Protein AF-A0A662C4J3-F1 (afdb_monomer)

Secondary structure (DSSP, 8-state):
-----------------SSHHHHHHHHHHHHHHHHHHHHHHHHHHHHHHHHHH-------SPPPHHHHHHHHHHHHHTTGGGSS--TTTTTS-GGGSTTEEE-TTS-EEEEE-TTS--EEPPPGGGGG-TT--EEE-TTSEEEEPPPGGGGG-TT--EEE--SSEEEEE--GGGGG-TT--EEE--SSEEEE----TT--SEEEE--SS---HHHHHTTGGGEEEEE-------S--------TT--EEEE-----SS---EEEETTEE-TT--SSEEEE-S--GGG-S-EEEE-

Radius of gyration: 23.13 Å; Cα contacts (8 Å, |Δi|>4): 649; chains: 1; bounding box: 64×37×62 Å

Solvent-accessible surface area (backbone atoms only — not comparable to full-atom values): 15382 Å² total; per-residue (Å²): 138,63,90,33,52,31,50,51,48,62,73,94,87,88,91,85,84,69,79,42,49,68,51,36,53,49,42,57,49,46,51,48,51,48,50,54,48,51,53,49,52,51,50,54,54,50,52,52,55,49,60,74,62,61,78,81,70,62,30,90,42,70,56,35,67,65,43,50,50,24,50,50,42,46,34,66,42,18,41,41,94,64,26,78,70,48,52,34,60,98,76,50,59,63,47,59,19,66,39,44,30,19,37,91,81,12,44,49,34,33,41,52,55,49,63,25,54,36,41,30,42,65,47,54,48,59,26,61,37,56,67,21,29,36,43,32,45,28,48,26,51,32,30,52,49,62,43,60,38,55,29,55,23,43,45,23,28,37,42,31,50,20,40,30,50,32,30,50,51,54,47,59,44,52,31,55,27,72,52,38,41,39,40,30,51,18,39,26,49,31,50,42,42,58,58,37,67,86,43,63,65,22,35,35,34,47,17,39,16,36,48,52,66,42,35,46,59,63,43,59,83,24,38,71,40,73,44,55,73,58,41,45,62,54,88,78,72,49,66,60,76,82,60,80,61,40,70,49,72,51,73,56,91,70,70,62,92,81,78,54,37,39,34,27,44,70,89,38,78,42,86,89,34,53,50,59,48,48,77,43,71,58,30,48,84,84,73,67,58,39,40,28,53,25,100

Mean predicted aligned error: 7.43 Å

Foldseek 3Di:
DDKEKAFADAADDDDDDPPCLVVVVVVSVVVQVVVVVVVVVVVVVVVVVVVVPDPADADPDAADPLQLVLVVCQCVQFVVVPWQDQPCPVPHGQSGGPQFGADPVRQTATRAQALTAGAGENDLSPLSSQQYAYYAHEQYAYEEEDHLSVLNNLNHAYDHPANYAYEEEDHLSLLSNQNHAEEEPHQYAYAAADQSPPAAAHAYHQDAYNYDVQRVVNCPHRYPHYHHPDYDRYDGMDIDDDDAQAKDKDAADDDDDDDWKWKDWSNHGPPPPTDRMDMDGRDDPVNHTHMYMHD

Structure (mmCIF, N/CA/C/O backbone):
data_AF-A0A662C4J3-F1
#
_entry.id   AF-A0A662C4J3-F1
#
loop_
_atom_site.group_PDB
_atom_site.id
_atom_site.type_symbol
_atom_site.label_atom_id
_atom_site.label_alt_id
_atom_site.label_comp_id
_atom_site.label_asym_id
_atom_site.label_entity_id
_atom_site.label_seq_id
_atom_site.pdbx_PDB_ins_code
_atom_site.Cartn_x
_atom_site.Cartn_y
_atom_site.Cartn_z
_atom_site.occupancy
_atom_site.B_iso_or_equiv
_atom_site.auth_seq_id
_atom_site.auth_comp_id
_atom_site.auth_asym_id
_atom_site.auth_atom_id
_atom_site.pdbx_PDB_model_num
ATOM 1 N N . MET A 1 1 ? -40.341 2.300 19.454 1.00 22.78 1 MET A N 1
ATOM 2 C CA . MET A 1 1 ? -39.124 1.954 18.696 1.00 22.78 1 MET A CA 1
ATOM 3 C C . MET A 1 1 ? -38.433 3.240 18.295 1.00 22.78 1 MET A C 1
ATOM 5 O O . MET A 1 1 ? -39.064 4.059 17.637 1.00 22.78 1 MET A O 1
ATOM 9 N N . LYS A 1 2 ? -37.199 3.461 18.747 1.00 24.53 2 LYS A N 1
ATOM 10 C CA . LYS A 1 2 ? -36.333 4.512 18.210 1.00 24.53 2 LYS A CA 1
ATOM 11 C C . LYS A 1 2 ? -35.032 3.869 17.768 1.00 24.53 2 LYS A C 1
ATOM 13 O O . LYS A 1 2 ? -34.516 3.011 18.470 1.00 24.53 2 LYS A O 1
ATOM 18 N N . GLU A 1 3 ? -34.617 4.270 16.579 1.00 22.52 3 GLU A N 1
ATOM 19 C CA . GLU A 1 3 ? -33.428 3.819 15.871 1.00 22.52 3 GLU A CA 1
ATOM 20 C C . GLU A 1 3 ? -32.156 4.278 16.585 1.00 22.52 3 GLU A C 1
ATOM 22 O O . GLU A 1 3 ? -32.092 5.397 17.095 1.00 22.52 3 GLU A O 1
ATOM 27 N N . PHE A 1 4 ? -31.149 3.417 16.564 1.00 30.34 4 PHE A N 1
ATOM 28 C CA . PHE A 1 4 ? -29.763 3.717 16.907 1.00 30.34 4 PHE A CA 1
ATOM 29 C C . PHE A 1 4 ? -28.901 3.401 15.701 1.00 30.34 4 PHE A C 1
ATOM 31 O O . PHE A 1 4 ? -29.311 2.575 14.905 1.00 30.34 4 PHE A O 1
ATOM 38 N N . THR A 1 5 ? -27.727 4.014 15.594 1.00 27.44 5 THR A N 1
ATOM 39 C CA . THR A 1 5 ? -26.754 3.761 14.526 1.00 27.44 5 THR A CA 1
ATOM 40 C C . THR A 1 5 ? -25.391 3.580 15.192 1.00 27.44 5 THR A C 1
ATOM 42 O O . THR A 1 5 ? -24.828 4.542 15.715 1.00 27.44 5 THR A O 1
ATOM 45 N N . LEU A 1 6 ? -24.850 2.363 15.211 1.00 29.23 6 LEU A N 1
ATOM 46 C CA . LEU A 1 6 ? -23.485 2.089 15.672 1.00 29.23 6 LEU A CA 1
ATOM 47 C C . LEU A 1 6 ? -22.507 2.576 14.598 1.00 29.23 6 LEU A C 1
ATOM 49 O O . LEU A 1 6 ? -22.514 2.078 13.483 1.00 29.23 6 LEU A O 1
ATOM 53 N N . LEU A 1 7 ? -21.667 3.564 14.886 1.00 32.09 7 LEU A N 1
ATOM 54 C CA . LEU A 1 7 ? -20.803 4.190 13.877 1.00 32.09 7 LEU A CA 1
ATOM 55 C C . LEU A 1 7 ? -19.342 4.015 14.264 1.00 32.09 7 LEU A C 1
ATOM 57 O O . LEU A 1 7 ? -18.762 4.903 14.876 1.00 32.09 7 LEU A O 1
ATOM 61 N N . PHE A 1 8 ? -18.710 2.912 13.871 1.00 33.19 8 PHE A N 1
ATOM 62 C CA . PHE A 1 8 ? -17.279 2.690 14.102 1.00 33.19 8 PHE A CA 1
ATOM 63 C C . PHE A 1 8 ? -16.447 3.933 13.759 1.00 33.19 8 PHE A C 1
ATOM 65 O O . PHE A 1 8 ? -16.555 4.459 12.658 1.00 33.19 8 PHE A O 1
ATOM 72 N N . THR A 1 9 ? -15.667 4.469 14.702 1.00 33.56 9 THR A N 1
ATOM 73 C CA . THR A 1 9 ? -14.859 5.683 14.489 1.00 33.56 9 THR A CA 1
ATOM 74 C C . THR A 1 9 ? -13.581 5.647 15.331 1.00 33.56 9 THR A C 1
ATOM 76 O O . THR A 1 9 ? -13.600 6.059 16.482 1.00 33.56 9 THR A O 1
ATOM 79 N N . LEU A 1 10 ? -12.437 5.241 14.764 1.00 33.38 10 LEU A N 1
ATOM 80 C CA . LEU A 1 10 ? -11.122 5.492 15.387 1.00 33.38 10 LEU A CA 1
ATOM 81 C C . LEU A 1 10 ? -10.818 7.003 15.400 1.00 33.38 10 LEU A C 1
ATOM 83 O O . LEU A 1 10 ? -11.039 7.651 14.382 1.00 33.38 10 LEU A O 1
ATOM 87 N N . LEU A 1 11 ? -10.320 7.577 16.506 1.00 36.53 11 LEU A N 1
ATOM 88 C CA . LEU A 1 11 ? -9.892 8.994 16.626 1.00 36.53 11 LEU A CA 1
ATOM 89 C C . LEU A 1 11 ? -8.991 9.211 17.880 1.00 36.53 11 LEU A C 1
ATOM 91 O O . LEU A 1 11 ? -9.497 9.200 18.984 1.00 36.53 11 LEU A O 1
ATOM 95 N N . LEU A 1 12 ? -7.686 9.481 17.832 1.00 33.78 12 LEU A N 1
ATOM 96 C CA . LEU A 1 12 ? -6.964 9.899 19.068 1.00 33.78 12 LEU A CA 1
ATOM 97 C C . LEU A 1 12 ? -7.401 11.316 19.540 1.00 33.78 12 LEU A C 1
ATOM 99 O O . LEU A 1 12 ? -7.727 12.154 18.707 1.00 33.78 12 LEU A O 1
ATOM 103 N N . THR A 1 13 ? -7.482 11.568 20.858 1.00 35.47 13 THR A N 1
ATOM 104 C CA . THR A 1 13 ? -8.216 12.697 21.506 1.00 35.47 13 THR A CA 1
ATOM 105 C C . THR A 1 13 ? -7.417 13.962 21.873 1.00 35.47 13 THR A C 1
ATOM 107 O O . THR A 1 13 ? -6.305 13.833 22.376 1.00 35.47 13 THR A O 1
ATOM 110 N N . SER A 1 14 ? -8.074 15.145 21.839 1.00 32.53 14 SER A N 1
ATOM 111 C CA . SER A 1 14 ? -8.080 16.191 22.902 1.00 32.53 14 SER A CA 1
ATOM 112 C C . SER A 1 14 ? -9.384 17.062 22.855 1.00 32.53 14 SER A C 1
ATOM 114 O O . SER A 1 14 ? -10.253 16.769 22.046 1.00 32.53 14 SER A O 1
ATOM 116 N N . HIS A 1 15 ? -9.595 18.012 23.785 1.00 39.09 15 HIS A N 1
ATOM 117 C CA . HIS A 1 15 ? -10.837 18.314 24.562 1.00 39.09 15 HIS A CA 1
ATOM 118 C C . HIS A 1 15 ? -11.914 19.363 24.083 1.00 39.09 15 HIS A C 1
ATOM 120 O O . HIS A 1 15 ? -11.567 20.394 23.522 1.00 39.09 15 HIS A O 1
ATOM 126 N N . LEU A 1 16 ? -13.168 19.169 24.596 1.00 38.41 16 LEU A N 1
ATOM 127 C CA . LEU A 1 16 ? -14.231 20.106 25.132 1.00 38.41 16 LEU A CA 1
ATOM 128 C C . LEU A 1 16 ? -15.439 20.672 24.288 1.00 38.41 16 LEU A C 1
ATOM 130 O O . LEU A 1 16 ? -15.331 21.715 23.652 1.00 38.41 16 LEU A O 1
ATOM 134 N N . LEU A 1 17 ? -16.607 19.978 24.406 1.00 38.28 17 LEU A N 1
ATOM 135 C CA . LEU A 1 17 ? -18.078 20.299 24.573 1.00 38.28 17 LEU A CA 1
ATOM 136 C C . LEU A 1 17 ? -18.681 21.705 24.220 1.00 38.28 17 LEU A C 1
ATOM 138 O O . LEU A 1 17 ? -18.033 22.682 24.548 1.00 38.28 17 LEU A O 1
ATOM 142 N N . ASN A 1 18 ? -19.974 22.001 23.920 1.00 58.44 18 ASN A N 1
ATOM 143 C CA . ASN A 1 18 ? -21.020 21.644 22.911 1.00 58.44 18 ASN A CA 1
ATOM 144 C C . ASN A 1 18 ? -22.062 22.802 22.842 1.00 58.44 18 ASN A C 1
ATOM 146 O O . ASN A 1 18 ? -22.877 22.930 23.745 1.00 58.44 18 ASN A O 1
ATOM 150 N N . ALA A 1 19 ? -22.006 23.771 21.919 1.00 31.88 19 ALA A N 1
ATOM 151 C CA . ALA A 1 19 ? -22.647 23.803 20.587 1.00 31.88 19 ALA A CA 1
ATOM 152 C C . ALA A 1 19 ? -21.641 23.709 19.425 1.00 31.88 19 ALA A C 1
ATOM 154 O O . ALA A 1 19 ? -21.960 23.215 18.344 1.00 31.88 19 ALA A O 1
ATOM 155 N N . GLN A 1 20 ? -20.393 23.999 19.751 1.00 40.06 20 GLN A N 1
ATOM 156 C CA . GLN A 1 20 ? -19.261 23.081 19.724 1.00 40.06 20 GLN A CA 1
ATOM 157 C C . GLN A 1 20 ? -19.511 21.583 19.473 1.00 40.06 20 GLN A C 1
ATOM 159 O O . GLN A 1 20 ? -18.528 20.928 19.294 1.00 40.06 20 GLN A O 1
ATOM 164 N N . ASN A 1 21 ? -20.692 20.955 19.417 1.00 36.47 21 ASN A N 1
ATOM 165 C CA . ASN A 1 21 ? -20.748 19.500 19.151 1.00 36.47 21 ASN A CA 1
ATOM 166 C C . ASN A 1 21 ? -20.674 19.193 17.657 1.00 36.47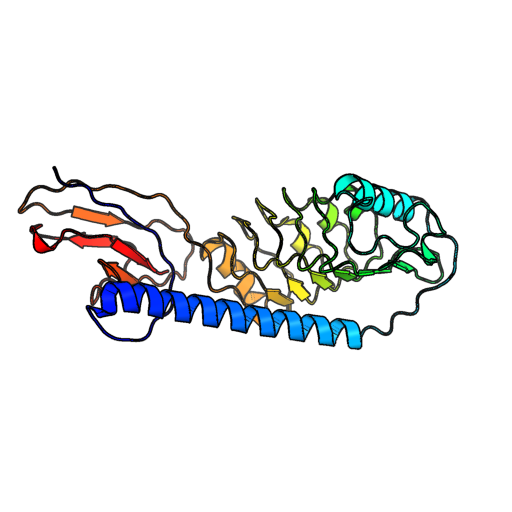 21 ASN A C 1
ATOM 168 O O . ASN A 1 21 ? -19.919 18.332 17.241 1.00 36.47 21 ASN A O 1
ATOM 172 N N . ARG A 1 22 ? -21.379 19.976 16.830 1.00 41.09 22 ARG A N 1
ATOM 173 C CA . ARG A 1 22 ? -21.168 19.961 15.372 1.00 41.09 22 ARG A CA 1
ATOM 174 C C . ARG A 1 22 ? -19.874 20.666 15.003 1.00 41.09 22 ARG A C 1
ATOM 176 O O . ARG A 1 22 ? -19.193 20.255 14.075 1.00 41.09 22 ARG A O 1
ATOM 183 N N . GLU A 1 23 ? -19.526 21.715 15.744 1.00 37.31 23 GLU A N 1
ATOM 184 C CA . GLU A 1 23 ? -18.261 22.425 15.580 1.00 37.31 23 GLU A CA 1
ATOM 185 C C . GLU A 1 23 ? -17.058 21.602 16.057 1.00 37.31 23 GLU A C 1
ATOM 187 O O . GLU A 1 23 ? -16.047 21.701 15.385 1.00 37.31 23 GLU A O 1
ATOM 192 N N . ASN A 1 24 ? -17.167 20.748 17.085 1.00 38.97 24 ASN A N 1
ATOM 193 C CA . ASN A 1 24 ? -16.131 19.833 17.598 1.00 38.97 24 ASN A CA 1
ATOM 194 C C . ASN A 1 24 ? -16.142 18.494 16.890 1.00 38.97 24 ASN A C 1
ATOM 196 O O . ASN A 1 24 ? -15.072 17.962 16.683 1.00 38.97 24 ASN A O 1
ATOM 200 N N . GLU A 1 25 ? -17.273 17.952 16.437 1.00 46.47 25 GLU A N 1
ATOM 201 C CA . GLU A 1 25 ? -17.212 16.909 15.412 1.00 46.47 25 GLU A CA 1
ATOM 202 C C . GLU A 1 25 ? -16.477 17.474 14.200 1.00 46.47 25 GLU A C 1
ATOM 204 O O . GLU A 1 25 ? -15.526 16.853 13.749 1.00 46.47 25 GLU A O 1
ATOM 209 N N . SER A 1 26 ? -16.774 18.713 13.774 1.00 58.25 26 SER A N 1
ATOM 210 C CA . SER A 1 26 ? -15.958 19.388 12.760 1.00 58.25 26 SER A CA 1
ATOM 211 C C . SER A 1 26 ? -14.530 19.683 13.229 1.00 58.25 26 SER A C 1
ATOM 213 O O . SER A 1 26 ? -13.651 19.680 12.387 1.00 58.25 26 SER A O 1
ATOM 215 N N . GLN A 1 27 ? -14.259 19.941 14.514 1.00 54.44 27 GLN A N 1
ATOM 216 C CA . GLN A 1 27 ? -12.941 20.338 15.035 1.00 54.44 27 GLN A CA 1
ATOM 217 C C . GLN A 1 27 ? -12.055 19.116 15.214 1.00 54.44 27 GLN A C 1
ATOM 219 O O . GLN A 1 27 ? -10.956 19.108 14.704 1.00 54.44 27 GLN A O 1
ATOM 224 N N . THR A 1 28 ? -12.540 18.061 15.856 1.00 61.97 28 THR A N 1
ATOM 225 C CA . THR A 1 28 ? -11.915 16.746 15.963 1.00 61.97 28 THR A CA 1
ATOM 226 C C . THR A 1 28 ? -11.769 16.103 14.584 1.00 61.97 28 THR A C 1
ATOM 228 O O . THR A 1 28 ? -10.742 15.495 14.303 1.00 61.97 28 THR A O 1
ATOM 231 N N . GLN A 1 29 ? -12.731 16.282 13.672 1.00 64.62 29 GLN A N 1
ATOM 232 C CA . GLN A 1 29 ? -12.568 15.879 12.274 1.00 64.62 29 GLN A CA 1
ATOM 233 C C . GLN A 1 29 ? -11.548 16.764 11.542 1.00 64.62 29 GLN A C 1
ATOM 235 O O . GLN A 1 29 ? -10.736 16.234 10.795 1.00 64.62 29 GLN A O 1
ATOM 240 N N . LYS A 1 30 ? -11.498 18.078 11.797 1.00 71.06 30 LYS A N 1
ATOM 241 C CA . LYS A 1 30 ? -10.441 18.976 11.293 1.00 71.06 30 LYS A CA 1
ATOM 242 C C . LYS A 1 30 ? -9.071 18.629 11.869 1.00 71.06 30 LYS A C 1
ATOM 244 O O . LYS A 1 30 ? -8.107 18.668 11.127 1.00 71.06 30 LYS A O 1
ATOM 249 N N . GLU A 1 31 ? -8.965 18.280 13.145 1.00 71.88 31 GLU A N 1
ATOM 250 C CA . GLU A 1 31 ? -7.737 17.866 13.830 1.00 71.88 31 GLU A CA 1
ATOM 251 C C . GLU A 1 31 ? -7.259 16.527 13.285 1.00 71.88 31 GLU A C 1
ATOM 253 O O . GLU A 1 31 ? -6.072 16.356 13.022 1.00 71.88 31 GLU A O 1
ATOM 258 N N . ARG A 1 32 ? -8.187 15.599 13.031 1.00 70.25 32 ARG A N 1
ATOM 259 C CA . ARG A 1 32 ? -7.904 14.349 12.330 1.00 70.25 32 ARG A CA 1
ATOM 260 C C . ARG A 1 32 ? -7.393 14.609 10.924 1.00 70.25 32 ARG A C 1
ATOM 262 O O . ARG A 1 32 ? -6.325 14.118 10.589 1.00 70.25 32 ARG A O 1
ATOM 269 N N . HIS A 1 33 ? -8.110 15.405 10.136 1.00 75.62 33 HIS A N 1
ATOM 270 C CA . HIS A 1 33 ? -7.691 15.765 8.786 1.00 75.62 33 HIS A CA 1
ATOM 271 C C . HIS A 1 33 ? -6.364 16.522 8.784 1.00 75.62 33 HIS A C 1
ATOM 273 O O . HIS A 1 33 ? -5.546 16.307 7.900 1.00 75.62 33 HIS A O 1
ATOM 279 N N . LEU A 1 34 ? -6.111 17.365 9.787 1.00 78.25 34 LEU A N 1
ATOM 280 C CA . LEU A 1 34 ? -4.843 18.063 9.954 1.00 78.25 34 LEU A CA 1
ATOM 281 C C . LEU A 1 34 ? -3.717 17.082 10.279 1.00 78.25 34 LEU A C 1
ATOM 283 O O . LEU A 1 34 ? -2.647 17.194 9.692 1.00 78.25 34 LEU A O 1
ATOM 287 N N . LYS A 1 35 ? -3.949 16.108 11.165 1.00 80.31 35 LYS A N 1
ATOM 288 C CA . LYS A 1 35 ? -2.975 15.059 11.483 1.00 80.31 35 LYS A CA 1
ATOM 289 C C . LYS A 1 35 ? -2.701 14.166 10.271 1.00 80.31 35 LYS A C 1
ATOM 291 O O . LYS A 1 35 ? -1.544 13.938 9.949 1.00 80.31 35 LYS A O 1
ATOM 296 N N . GLU A 1 36 ? -3.742 13.711 9.575 1.00 82.31 36 GLU A N 1
ATOM 297 C CA . GLU A 1 36 ? -3.636 12.952 8.319 1.00 82.31 36 GLU A CA 1
ATOM 298 C C . GLU A 1 36 ? -2.840 13.740 7.273 1.00 82.31 36 GLU A C 1
ATOM 300 O O . GLU A 1 36 ? -1.914 13.210 6.667 1.00 82.31 36 GLU A O 1
ATOM 305 N N . TYR A 1 37 ? -3.143 15.030 7.112 1.00 80.06 37 TYR A N 1
ATOM 306 C CA . TYR A 1 37 ? -2.411 15.921 6.219 1.00 80.06 37 TYR A CA 1
ATOM 307 C C . TYR A 1 37 ? -0.940 16.068 6.629 1.00 80.06 37 TYR A C 1
ATOM 309 O O . TYR A 1 37 ? -0.064 15.972 5.780 1.00 80.06 37 TYR A O 1
ATOM 317 N N . GLN A 1 38 ? -0.641 16.265 7.914 1.00 83.81 38 GLN A N 1
ATOM 318 C CA . GLN A 1 38 ? 0.733 16.384 8.414 1.00 83.81 38 GLN A CA 1
ATOM 319 C C . GLN A 1 38 ? 1.544 15.106 8.193 1.00 83.81 38 GLN A C 1
ATOM 321 O O . GLN A 1 38 ? 2.687 15.192 7.750 1.00 83.81 38 GLN A O 1
ATOM 326 N N . ILE A 1 39 ? 0.948 13.941 8.460 1.00 85.94 39 ILE A N 1
ATOM 327 C CA . ILE A 1 39 ? 1.569 12.637 8.206 1.00 85.94 39 ILE A CA 1
ATOM 328 C C . ILE A 1 39 ? 1.871 12.485 6.713 1.00 85.94 39 ILE A C 1
ATOM 330 O O . ILE A 1 39 ? 2.996 12.158 6.346 1.00 85.94 39 ILE A O 1
ATOM 334 N N . LEU A 1 40 ? 0.905 12.807 5.848 1.00 85.12 40 LEU A N 1
ATOM 335 C CA . LEU A 1 40 ? 1.101 12.760 4.399 1.00 85.12 40 LEU A CA 1
ATOM 336 C C . LEU A 1 40 ? 2.204 13.702 3.928 1.00 85.12 40 LEU A C 1
ATOM 338 O O . LEU A 1 40 ? 3.036 13.310 3.121 1.00 85.12 40 LEU A O 1
ATOM 342 N N . GLN A 1 41 ? 2.246 14.932 4.442 1.00 85.69 41 GLN A N 1
ATOM 343 C CA . GLN A 1 41 ? 3.321 15.867 4.114 1.00 85.69 41 GLN A CA 1
ATOM 344 C C . GLN A 1 41 ? 4.681 15.353 4.598 1.00 85.69 41 GLN A C 1
ATOM 346 O O . GLN A 1 41 ? 5.688 15.541 3.922 1.00 85.69 41 GLN A O 1
ATOM 351 N N . GLN A 1 42 ? 4.742 14.701 5.759 1.00 88.69 42 GLN A N 1
ATOM 352 C CA . GLN A 1 42 ? 5.971 14.080 6.246 1.00 88.69 42 GLN A CA 1
ATOM 353 C C . GLN A 1 42 ? 6.419 12.924 5.340 1.00 88.69 42 GLN A C 1
ATOM 355 O O . GLN A 1 42 ? 7.606 12.844 5.023 1.00 88.69 42 GLN A O 1
ATOM 360 N N . GLU A 1 43 ? 5.494 12.060 4.918 1.00 90.75 43 GLU A N 1
ATOM 361 C CA . GLU A 1 43 ? 5.761 10.963 3.986 1.00 90.75 43 GLU A CA 1
ATOM 362 C C . GLU A 1 43 ? 6.230 11.496 2.623 1.00 90.75 43 GLU A C 1
ATOM 364 O O . GLU A 1 43 ? 7.319 11.141 2.182 1.00 90.75 43 GLU A O 1
ATOM 369 N N . GLU A 1 44 ? 5.494 12.428 2.005 1.00 89.31 44 GLU A N 1
ATOM 370 C CA . GLU A 1 44 ? 5.861 13.054 0.723 1.00 89.31 44 GLU A CA 1
ATOM 371 C C . GLU A 1 44 ? 7.257 13.709 0.789 1.00 89.31 44 GLU A C 1
ATOM 373 O O . GLU A 1 44 ? 8.086 13.506 -0.101 1.00 89.31 44 GLU A O 1
ATOM 378 N N . ASN A 1 45 ? 7.575 14.418 1.879 1.00 88.69 45 ASN A N 1
ATOM 379 C CA . ASN A 1 45 ? 8.905 14.999 2.090 1.00 88.69 45 ASN A CA 1
ATOM 380 C C . ASN A 1 45 ? 10.004 13.937 2.237 1.00 88.69 45 ASN A C 1
ATOM 382 O O . ASN A 1 45 ? 11.134 14.147 1.789 1.00 88.69 45 ASN A O 1
ATOM 386 N N . TYR A 1 46 ? 9.706 12.812 2.891 1.00 88.88 46 TYR A N 1
ATOM 387 C CA . TYR A 1 46 ? 10.649 11.705 3.017 1.00 88.88 46 TYR A CA 1
ATOM 388 C C . TYR A 1 46 ? 10.937 11.073 1.650 1.00 88.88 46 TYR A C 1
ATOM 390 O O . TYR A 1 46 ? 12.105 10.892 1.305 1.00 88.88 46 TYR A O 1
ATOM 398 N N . LEU A 1 47 ? 9.899 10.822 0.846 1.00 86.50 47 LEU A N 1
ATOM 399 C CA . LEU A 1 47 ? 10.027 10.293 -0.516 1.00 86.50 47 LEU A CA 1
ATOM 400 C C . LEU A 1 47 ? 10.837 11.227 -1.417 1.00 86.50 47 LEU A C 1
ATOM 402 O O . LEU A 1 47 ? 11.749 10.782 -2.111 1.00 86.50 47 LEU A O 1
ATOM 406 N N . GLN A 1 48 ? 10.593 12.537 -1.342 1.00 86.69 48 GLN A N 1
ATOM 407 C CA . GLN A 1 48 ? 11.372 13.507 -2.108 1.00 86.69 48 GLN A CA 1
ATOM 408 C C . GLN A 1 48 ? 12.869 13.452 -1.756 1.00 86.69 48 GLN A C 1
ATOM 410 O O . GLN A 1 48 ? 13.715 13.403 -2.649 1.00 86.69 48 GLN A O 1
ATOM 415 N N . GLN A 1 49 ? 13.214 13.381 -0.466 1.00 87.06 49 GLN A N 1
ATOM 416 C CA . GLN A 1 49 ? 14.612 13.244 -0.036 1.00 87.06 49 GLN A CA 1
ATOM 417 C C . GLN A 1 49 ? 15.250 11.927 -0.489 1.00 87.06 49 GLN A C 1
ATOM 419 O O . GLN A 1 49 ? 16.469 11.863 -0.658 1.00 87.06 49 GLN A O 1
ATOM 424 N N . LEU A 1 50 ? 14.461 10.861 -0.621 1.00 83.25 50 LEU A N 1
ATOM 425 C CA . LEU A 1 50 ? 14.931 9.585 -1.144 1.00 83.25 50 LEU A CA 1
ATOM 426 C C . LEU A 1 50 ? 15.252 9.685 -2.640 1.00 83.25 50 LEU A C 1
ATOM 428 O O . LEU A 1 50 ? 16.347 9.286 -3.037 1.00 83.25 50 LEU A O 1
ATOM 432 N N . HIS A 1 51 ? 14.375 10.298 -3.440 1.00 83.81 51 HIS A N 1
ATOM 433 C CA . HIS A 1 51 ? 14.632 10.547 -4.864 1.00 83.81 51 HIS A CA 1
ATOM 434 C C . HIS A 1 51 ? 15.870 11.417 -5.087 1.00 83.81 51 HIS A C 1
ATOM 436 O O . HIS A 1 51 ? 16.707 11.088 -5.921 1.00 83.81 51 HIS A O 1
ATOM 442 N N . GLU A 1 52 ? 16.045 12.476 -4.292 1.00 83.44 52 GLU A N 1
ATOM 443 C CA . GLU A 1 52 ? 17.226 13.351 -4.357 1.00 83.44 52 GLU A CA 1
ATOM 444 C C . GLU A 1 52 ? 18.539 12.628 -4.002 1.00 83.44 52 GLU A C 1
ATOM 446 O O . GLU A 1 52 ? 19.620 13.071 -4.391 1.00 83.44 52 GLU A O 1
ATOM 451 N N . LYS A 1 53 ? 18.465 11.517 -3.259 1.00 78.19 53 LYS A N 1
ATOM 452 C CA . LYS A 1 53 ? 19.623 10.697 -2.874 1.00 78.19 53 LYS A CA 1
ATOM 453 C C . LYS A 1 53 ? 19.887 9.529 -3.820 1.00 78.19 53 LYS A C 1
ATOM 455 O O . LYS A 1 53 ? 20.964 8.932 -3.700 1.00 78.19 53 LYS A O 1
ATOM 460 N N . SER A 1 54 ? 18.959 9.180 -4.719 1.00 78.25 54 SER A N 1
ATOM 461 C CA . SER A 1 54 ? 19.241 8.153 -5.725 1.00 78.25 54 SER A CA 1
ATOM 462 C C . SER A 1 54 ? 20.374 8.651 -6.622 1.00 78.25 54 SER A C 1
ATOM 464 O O . SER A 1 54 ? 20.314 9.722 -7.219 1.00 78.25 54 SER A O 1
ATOM 466 N N . ASN A 1 55 ? 21.455 7.876 -6.663 1.00 74.50 55 ASN A N 1
ATOM 467 C CA . ASN A 1 55 ? 22.612 8.115 -7.525 1.00 74.50 55 ASN A CA 1
ATOM 468 C C . ASN A 1 55 ? 22.722 7.015 -8.588 1.00 74.50 55 ASN A C 1
ATOM 470 O O . ASN A 1 55 ? 23.813 6.765 -9.114 1.00 74.50 55 ASN A O 1
ATOM 474 N N . LEU A 1 56 ? 21.624 6.299 -8.858 1.00 81.62 56 LEU A N 1
ATOM 475 C CA . LEU A 1 56 ? 21.638 5.226 -9.834 1.00 81.62 56 LEU A CA 1
ATOM 476 C C . LEU A 1 56 ? 21.893 5.802 -11.228 1.00 81.62 56 LEU A C 1
ATOM 478 O O . LEU A 1 56 ? 21.250 6.734 -11.708 1.00 81.62 56 LEU A O 1
ATOM 482 N N . LYS A 1 57 ? 22.915 5.251 -11.880 1.00 86.69 57 LYS A N 1
ATOM 483 C CA . LYS A 1 57 ? 23.280 5.627 -13.238 1.00 86.69 57 LYS A CA 1
ATOM 484 C C . LYS A 1 57 ? 22.423 4.820 -14.202 1.00 86.69 57 LYS A C 1
ATOM 486 O O . LYS A 1 57 ? 22.603 3.610 -14.301 1.00 86.69 57 LYS A O 1
ATOM 491 N N . SER A 1 58 ? 21.566 5.500 -14.957 1.00 90.56 58 SER A N 1
ATOM 492 C CA . SER A 1 58 ? 20.849 4.877 -16.071 1.00 90.56 58 SER A CA 1
ATOM 493 C C . SER A 1 58 ? 21.771 4.701 -17.281 1.00 90.56 58 SER A C 1
ATOM 495 O O . SER A 1 58 ? 22.468 5.635 -17.698 1.00 90.56 58 SER A O 1
ATOM 497 N N . PHE A 1 59 ? 21.792 3.497 -17.849 1.00 94.56 59 PHE A N 1
ATOM 498 C CA . PHE A 1 59 ? 22.585 3.167 -19.030 1.00 94.56 59 PHE A CA 1
ATOM 499 C C . PHE A 1 59 ? 21.732 3.240 -20.301 1.00 94.56 59 PHE A C 1
ATOM 501 O O . PHE A 1 59 ? 20.636 2.692 -20.381 1.00 94.56 59 PHE A O 1
ATOM 508 N N . LYS A 1 60 ? 22.264 3.891 -21.342 1.00 95.69 60 LYS A N 1
ATOM 509 C CA . LYS A 1 60 ? 21.633 3.972 -22.668 1.00 95.69 60 LYS A CA 1
ATOM 510 C C . LYS A 1 60 ? 21.956 2.723 -23.491 1.00 95.69 60 LYS A C 1
ATOM 512 O O . LYS A 1 60 ? 22.745 2.774 -24.429 1.00 95.69 60 LYS A O 1
ATOM 517 N N . VAL A 1 61 ? 21.378 1.599 -23.080 1.00 96.06 61 VAL A N 1
ATOM 518 C CA . VAL A 1 61 ? 21.545 0.271 -23.692 1.00 96.06 61 VAL A CA 1
ATOM 519 C C . VAL A 1 61 ? 20.194 -0.287 -24.148 1.00 96.06 61 VAL A C 1
ATOM 521 O O . VAL A 1 61 ? 19.146 0.239 -23.779 1.00 96.06 61 VAL A O 1
ATOM 524 N N . ALA A 1 62 ? 20.208 -1.334 -24.975 1.00 96.88 62 ALA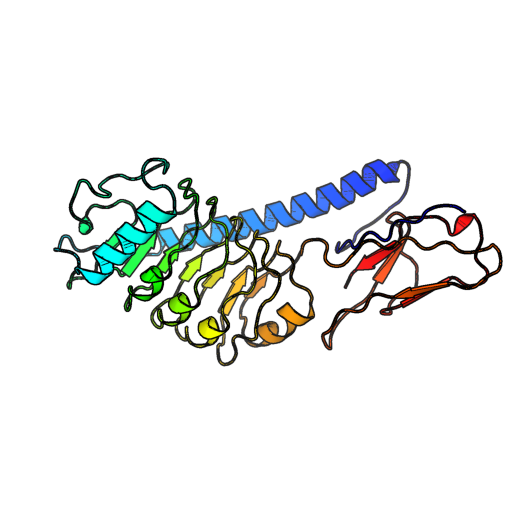 A N 1
ATOM 525 C CA . ALA A 1 62 ? 18.983 -2.054 -25.313 1.00 96.88 62 ALA A CA 1
ATOM 526 C C . ALA A 1 62 ?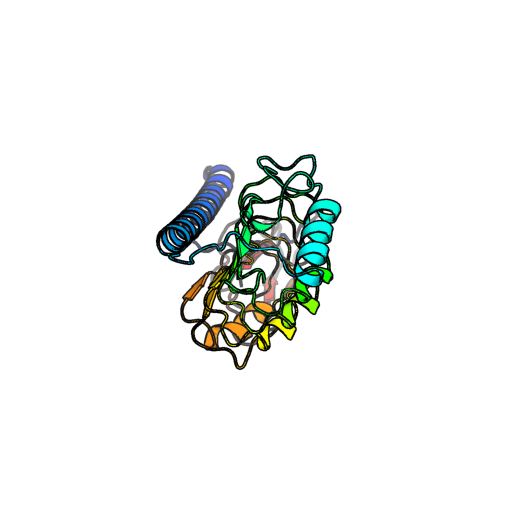 18.419 -2.719 -24.052 1.00 96.88 62 ALA A C 1
ATOM 528 O O . ALA A 1 62 ? 19.167 -3.370 -23.322 1.00 96.88 62 ALA A O 1
ATOM 529 N N . ALA A 1 63 ? 17.123 -2.543 -23.798 1.00 96.75 63 ALA A N 1
ATOM 530 C CA . ALA A 1 63 ? 16.483 -3.186 -22.664 1.00 96.75 63 ALA A CA 1
ATOM 531 C C . ALA A 1 63 ? 16.313 -4.687 -22.900 1.00 96.75 63 ALA A C 1
ATOM 533 O O . ALA A 1 63 ? 16.139 -5.152 -24.028 1.00 96.75 63 ALA A O 1
ATOM 534 N N . ASN A 1 64 ? 16.345 -5.439 -21.808 1.00 98.06 64 ASN A N 1
ATOM 535 C CA . ASN A 1 64 ? 15.980 -6.839 -21.799 1.00 98.06 64 ASN A CA 1
ATOM 536 C C . ASN A 1 64 ? 14.526 -7.010 -22.269 1.00 98.06 64 ASN A C 1
ATOM 538 O O . ASN A 1 64 ? 13.650 -6.216 -21.920 1.00 98.06 64 ASN A O 1
ATOM 542 N N . GLU A 1 65 ? 14.281 -8.038 -23.078 1.00 97.69 65 GLU A N 1
ATOM 543 C CA . GLU A 1 65 ? 12.975 -8.277 -23.695 1.00 97.69 65 GLU A CA 1
ATOM 544 C C . GLU A 1 65 ? 11.879 -8.540 -22.655 1.00 97.69 65 GLU A C 1
ATOM 546 O O . GLU A 1 65 ? 10.807 -7.947 -22.742 1.00 97.69 65 GLU A O 1
ATOM 551 N N . GLN A 1 66 ? 12.158 -9.362 -21.641 1.00 98.19 66 GLN A N 1
ATOM 552 C CA . GLN A 1 66 ? 11.202 -9.687 -20.583 1.00 98.19 66 GLN A CA 1
ATOM 553 C C . GLN A 1 66 ? 10.851 -8.445 -19.758 1.00 98.19 66 GLN A C 1
ATOM 555 O O . GLN A 1 66 ? 9.671 -8.141 -19.587 1.00 98.19 66 GLN A O 1
ATOM 560 N N . ASP A 1 67 ? 11.856 -7.675 -19.334 1.00 98.62 67 ASP A N 1
ATOM 561 C CA . ASP A 1 67 ? 11.616 -6.429 -18.605 1.00 98.62 67 ASP A CA 1
ATOM 562 C C . ASP A 1 67 ? 10.813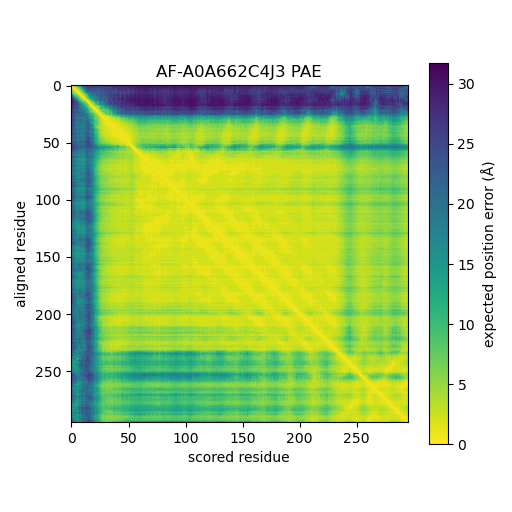 -5.429 -19.463 1.00 98.62 67 ASP A C 1
ATOM 564 O O . ASP A 1 67 ? 9.892 -4.776 -18.977 1.00 98.62 67 ASP A O 1
ATOM 568 N N . SER A 1 68 ? 11.104 -5.347 -20.767 1.00 98.12 68 SER A N 1
ATOM 569 C CA . SER A 1 68 ? 10.361 -4.486 -21.697 1.00 98.12 68 SER A CA 1
ATOM 570 C C . SER A 1 68 ? 8.890 -4.897 -21.802 1.00 98.12 68 SER A C 1
ATOM 572 O O . SER A 1 68 ? 8.013 -4.034 -21.788 1.00 98.12 68 SER A O 1
ATOM 574 N N . LEU A 1 69 ? 8.598 -6.200 -21.871 1.00 98.56 69 LEU A N 1
ATOM 575 C CA . LEU A 1 69 ? 7.227 -6.722 -21.900 1.00 98.56 69 LEU A CA 1
ATOM 576 C C . LEU A 1 69 ? 6.474 -6.424 -20.598 1.00 98.56 69 LEU A C 1
ATOM 578 O O . LEU A 1 69 ? 5.316 -6.009 -20.655 1.00 98.56 69 LEU A O 1
ATOM 582 N N . ALA A 1 70 ? 7.133 -6.561 -19.445 1.00 98.81 70 ALA A N 1
ATOM 583 C CA . ALA A 1 70 ? 6.561 -6.197 -18.152 1.00 98.81 70 ALA A CA 1
ATOM 584 C C . ALA A 1 70 ? 6.208 -4.702 -18.082 1.00 98.81 70 ALA A C 1
ATOM 586 O O . ALA A 1 70 ? 5.107 -4.338 -17.665 1.00 98.81 70 ALA A O 1
ATOM 587 N N . LEU A 1 71 ? 7.089 -3.825 -18.574 1.00 98.81 71 LEU A N 1
ATOM 588 C CA . LEU A 1 71 ? 6.800 -2.393 -18.664 1.00 98.81 71 LEU A CA 1
ATOM 589 C C . LEU A 1 71 ? 5.622 -2.107 -19.612 1.00 98.81 71 LEU A C 1
ATOM 591 O O . LEU A 1 71 ? 4.720 -1.353 -19.255 1.00 98.81 71 LEU A O 1
ATOM 595 N N . VAL A 1 72 ? 5.562 -2.739 -20.789 1.00 98.81 72 VAL A N 1
ATOM 596 C CA . VAL A 1 72 ? 4.416 -2.604 -21.712 1.00 98.81 72 VAL A CA 1
ATOM 597 C C . VAL A 1 72 ? 3.110 -3.068 -21.056 1.00 98.81 72 VAL A C 1
ATOM 599 O O . VAL A 1 72 ? 2.070 -2.430 -21.236 1.00 98.81 72 VAL A O 1
ATOM 602 N N . ALA A 1 73 ? 3.140 -4.140 -20.262 1.00 98.88 73 ALA A N 1
ATOM 603 C CA . ALA A 1 73 ? 1.979 -4.582 -19.497 1.00 98.88 73 ALA A CA 1
ATOM 604 C C . ALA A 1 73 ? 1.536 -3.516 -18.482 1.00 98.88 73 ALA A C 1
ATOM 606 O O . ALA A 1 73 ? 0.340 -3.231 -18.392 1.00 98.88 73 ALA A O 1
ATOM 607 N N . ILE A 1 74 ? 2.472 -2.872 -17.770 1.00 98.81 74 ILE A N 1
ATOM 608 C CA . ILE A 1 74 ? 2.179 -1.752 -16.852 1.00 98.81 74 ILE A CA 1
ATOM 609 C C . ILE A 1 74 ? 1.547 -0.586 -17.617 1.00 98.81 74 ILE A C 1
ATOM 611 O O . ILE A 1 74 ? 0.502 -0.080 -17.204 1.00 98.81 74 ILE A O 1
ATOM 615 N N . TYR A 1 75 ? 2.119 -0.206 -18.761 1.00 98.81 75 TYR A N 1
ATOM 616 C CA . TYR A 1 75 ? 1.581 0.848 -19.622 1.00 98.81 75 TYR A CA 1
ATOM 617 C C . TYR A 1 75 ? 0.130 0.567 -20.025 1.00 98.81 75 TYR A C 1
ATOM 619 O O . TYR A 1 75 ? -0.764 1.378 -19.784 1.00 98.81 75 TYR A O 1
ATOM 627 N N . ASN A 1 76 ? -0.131 -0.616 -20.579 1.00 98.75 76 ASN A N 1
ATOM 628 C CA . ASN A 1 76 ? -1.453 -0.981 -21.083 1.00 98.75 76 ASN A CA 1
ATOM 629 C C . ASN A 1 76 ? -2.489 -1.130 -19.961 1.00 98.75 76 ASN A C 1
ATOM 631 O O . ASN A 1 76 ? -3.618 -0.658 -20.090 1.00 98.75 76 ASN A O 1
ATOM 635 N N . SER A 1 77 ? -2.116 -1.773 -18.853 1.00 98.69 77 SER A N 1
ATOM 636 C CA . SER A 1 77 ? -3.030 -2.052 -17.735 1.00 98.69 77 SER A CA 1
ATOM 637 C C . SER A 1 77 ? -3.408 -0.812 -16.931 1.00 98.69 77 SER A C 1
ATOM 639 O O . SER A 1 77 ? -4.450 -0.824 -16.279 1.00 98.69 77 SER A O 1
ATOM 641 N N . THR A 1 78 ? -2.607 0.256 -17.000 1.00 98.62 78 THR A N 1
ATOM 642 C CA . THR A 1 78 ? -2.813 1.489 -16.224 1.00 98.62 78 THR A CA 1
ATOM 643 C C . THR A 1 78 ? -3.104 2.721 -17.087 1.00 98.62 78 THR A C 1
ATOM 645 O O . THR A 1 78 ? -3.004 3.857 -16.613 1.00 98.62 78 THR A O 1
ATOM 648 N N . GLY A 1 79 ? -3.494 2.510 -18.348 1.00 98.38 79 GLY A N 1
ATOM 649 C CA . GLY A 1 79 ? -3.977 3.571 -19.231 1.00 98.38 79 GLY A CA 1
ATOM 650 C C . GLY A 1 79 ? -2.889 4.535 -19.706 1.00 98.38 79 GLY A C 1
ATOM 651 O O . GLY A 1 79 ? -3.128 5.740 -19.721 1.00 98.38 79 GLY A O 1
ATOM 652 N N . GLY A 1 80 ? -1.730 4.001 -20.101 1.00 98.31 80 GLY A N 1
ATOM 653 C CA . GLY A 1 80 ? -0.514 4.708 -20.523 1.00 98.31 80 GLY A CA 1
ATOM 654 C C . GLY A 1 80 ? -0.690 5.893 -21.469 1.00 98.31 80 GLY A C 1
ATOM 655 O O . GLY A 1 80 ? 0.004 6.903 -21.332 1.00 98.31 80 GLY A O 1
ATOM 656 N N . ASP A 1 81 ? -1.661 5.819 -22.379 1.00 98.12 81 ASP A N 1
ATOM 657 C CA . ASP A 1 81 ? -1.987 6.910 -23.305 1.00 98.12 81 ASP A CA 1
ATOM 658 C C . ASP A 1 81 ? -2.449 8.194 -22.585 1.00 98.12 81 ASP A C 1
ATOM 660 O O . ASP A 1 81 ? -2.340 9.286 -23.137 1.00 98.12 81 ASP A O 1
ATOM 664 N N . ASN A 1 82 ? -2.962 8.071 -21.354 1.00 98.19 82 ASN A N 1
ATOM 665 C CA . ASN A 1 82 ? -3.561 9.155 -20.563 1.00 98.19 82 ASN A CA 1
ATOM 666 C C . ASN A 1 82 ? -2.737 9.546 -19.325 1.00 98.19 82 ASN A C 1
ATOM 668 O O . ASN A 1 82 ? -3.219 10.310 -18.478 1.00 98.19 82 ASN A O 1
ATOM 672 N N . TRP A 1 83 ? -1.528 9.005 -19.178 1.00 98.50 83 TRP A N 1
ATOM 673 C CA . TRP A 1 83 ? -0.621 9.439 -18.119 1.00 98.50 83 TRP A CA 1
ATOM 674 C C . TRP A 1 83 ? -0.222 10.901 -18.325 1.00 98.50 83 TRP A C 1
ATOM 676 O O . TRP A 1 83 ? -0.153 11.388 -19.453 1.00 98.50 83 TRP A O 1
ATOM 686 N N . THR A 1 84 ? 0.090 11.602 -17.236 1.00 98.50 84 THR A N 1
ATOM 687 C CA . THR A 1 84 ? 0.537 13.003 -17.302 1.00 98.50 84 THR A CA 1
ATOM 688 C C . THR A 1 84 ? 1.840 13.136 -18.095 1.00 98.50 84 THR A C 1
ATOM 690 O O . THR A 1 84 ? 2.004 14.063 -18.886 1.00 98.50 84 THR A O 1
ATOM 693 N N . ASN A 1 85 ? 2.764 12.199 -17.892 1.00 98.38 85 ASN A N 1
ATOM 694 C CA . ASN A 1 85 ? 4.020 12.093 -18.610 1.00 98.38 85 ASN A CA 1
ATOM 695 C C . ASN A 1 85 ? 4.269 10.634 -19.008 1.00 98.38 85 ASN A C 1
ATOM 697 O O . ASN A 1 85 ? 4.638 9.795 -18.187 1.00 98.38 85 ASN A O 1
ATOM 701 N N . ASN A 1 86 ? 4.084 10.348 -20.291 1.00 98.06 86 ASN A N 1
ATOM 702 C CA . ASN A 1 86 ? 4.412 9.074 -20.926 1.00 98.06 86 ASN A CA 1
ATOM 703 C C . ASN A 1 86 ? 5.540 9.230 -21.959 1.00 98.06 86 ASN A C 1
ATOM 705 O O . ASN A 1 86 ? 5.625 8.458 -22.911 1.00 98.06 86 ASN A O 1
ATOM 709 N N . THR A 1 87 ? 6.416 10.227 -21.791 1.00 98.50 87 THR A N 1
ATOM 710 C CA . THR A 1 87 ? 7.480 10.519 -22.763 1.00 98.50 87 THR A CA 1
ATOM 711 C C . THR A 1 87 ? 8.313 9.272 -23.068 1.00 98.50 87 THR A C 1
ATOM 713 O O . THR A 1 87 ? 8.811 8.606 -22.159 1.00 98.50 87 THR A O 1
ATOM 716 N N . GLY A 1 88 ? 8.454 8.961 -24.358 1.00 97.94 88 GLY A N 1
ATOM 717 C CA . GLY A 1 88 ? 9.228 7.830 -24.874 1.00 97.94 88 GLY A CA 1
ATOM 718 C C . GLY A 1 88 ? 8.507 6.483 -24.826 1.00 97.94 88 GLY A C 1
ATOM 719 O O . GLY A 1 88 ? 8.828 5.612 -25.634 1.00 97.94 88 GLY A O 1
ATOM 720 N N . TRP A 1 89 ? 7.510 6.304 -23.954 1.00 98.38 89 TRP A N 1
ATOM 721 C CA . TRP A 1 89 ? 6.792 5.037 -23.830 1.00 98.38 89 TRP A CA 1
ATOM 722 C C . TRP A 1 89 ? 6.177 4.625 -25.174 1.00 98.38 89 TRP A C 1
ATOM 724 O O . TRP A 1 89 ? 5.569 5.442 -25.866 1.00 98.38 89 TRP A O 1
ATOM 734 N N . LEU A 1 90 ? 6.409 3.368 -25.569 1.00 97.75 90 LEU A N 1
ATOM 735 C CA . LEU A 1 90 ? 6.017 2.755 -26.854 1.00 97.75 90 LEU A CA 1
ATOM 736 C C . LEU A 1 90 ? 6.523 3.444 -28.140 1.00 97.75 90 LEU A C 1
ATOM 738 O O . LEU A 1 90 ? 6.242 2.965 -29.238 1.00 97.75 90 LEU A O 1
ATOM 742 N N . THR A 1 91 ? 7.262 4.547 -28.034 1.00 97.25 91 THR A N 1
ATOM 743 C CA . THR A 1 91 ? 7.649 5.403 -29.170 1.00 97.25 91 TH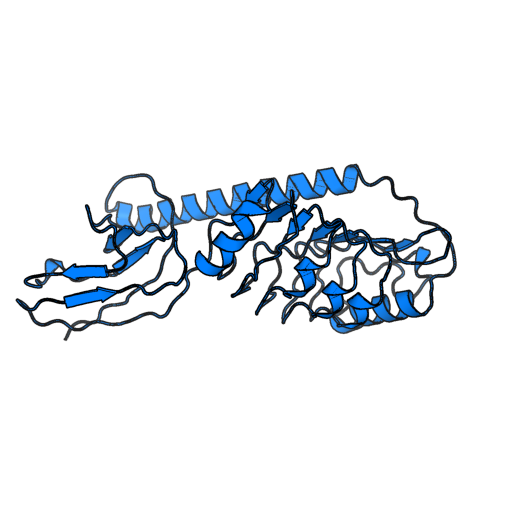R A CA 1
ATOM 744 C C . THR A 1 91 ? 9.160 5.585 -29.303 1.00 97.25 91 THR A C 1
ATOM 746 O O . THR A 1 91 ? 9.636 5.976 -30.367 1.00 97.25 91 THR A O 1
ATOM 749 N N . ASP A 1 92 ? 9.917 5.260 -28.258 1.00 96.62 92 ASP A N 1
ATOM 750 C CA . ASP A 1 92 ? 11.377 5.293 -28.206 1.00 96.62 92 ASP A CA 1
ATOM 751 C C . ASP A 1 92 ? 11.916 4.019 -27.520 1.00 96.62 92 ASP A C 1
ATOM 753 O O . ASP A 1 92 ? 11.155 3.175 -27.040 1.00 96.62 92 ASP A O 1
ATOM 757 N N . SER A 1 93 ? 13.238 3.868 -27.461 1.00 96.25 93 SER A N 1
ATOM 758 C CA . SER A 1 93 ? 13.912 2.852 -26.653 1.00 96.25 93 SER A CA 1
ATOM 759 C C . SER A 1 93 ? 13.536 2.985 -25.175 1.00 96.25 93 SER A C 1
ATOM 761 O O . SER A 1 93 ? 13.499 4.094 -24.642 1.00 96.25 93 SER A O 1
ATOM 763 N N . VAL A 1 94 ? 13.359 1.851 -24.489 1.00 97.81 94 VAL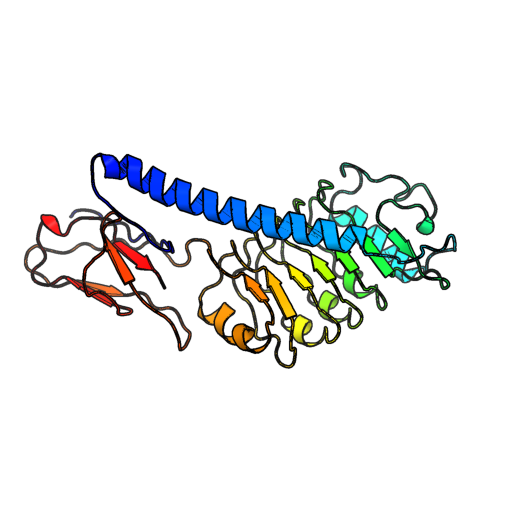 A N 1
ATOM 764 C CA . VAL A 1 94 ? 13.060 1.778 -23.044 1.00 97.81 94 VAL A CA 1
ATOM 765 C C . VAL A 1 94 ? 14.049 2.589 -22.202 1.00 97.81 94 VAL A C 1
ATOM 767 O O . VAL A 1 94 ? 13.663 3.206 -21.216 1.00 97.81 94 VAL A O 1
ATOM 770 N N . ALA A 1 95 ? 15.313 2.685 -22.627 1.00 96.44 95 ALA A N 1
ATOM 771 C CA . ALA A 1 95 ? 16.325 3.494 -21.945 1.00 96.44 95 ALA A CA 1
ATOM 772 C C . ALA A 1 95 ? 16.007 5.004 -21.906 1.00 96.44 95 ALA A C 1
ATOM 774 O O . ALA A 1 95 ? 16.671 5.756 -21.186 1.00 96.44 95 ALA A O 1
ATOM 775 N N . ASN A 1 96 ? 15.054 5.469 -22.716 1.00 96.44 96 ASN A N 1
ATOM 776 C CA . ASN A 1 96 ? 14.577 6.849 -22.788 1.00 96.44 96 ASN A CA 1
ATOM 777 C C . ASN A 1 96 ? 13.158 7.020 -22.232 1.00 96.44 96 ASN A C 1
ATOM 779 O O . ASN A 1 96 ? 12.656 8.144 -22.224 1.00 96.44 96 ASN A O 1
ATOM 783 N N . TRP A 1 97 ? 12.509 5.945 -21.779 1.00 98.19 97 TRP A N 1
ATOM 784 C CA . TRP A 1 97 ? 11.172 6.036 -21.208 1.00 98.19 97 TRP A CA 1
ATOM 785 C C . TRP A 1 97 ? 11.225 6.818 -19.902 1.00 98.19 97 TRP A C 1
ATOM 787 O O . TRP A 1 97 ? 12.080 6.583 -19.044 1.00 98.19 97 TRP A O 1
ATOM 797 N N . PHE A 1 98 ? 10.311 7.776 -19.764 1.00 97.62 98 PHE A N 1
ATOM 798 C CA . PHE A 1 98 ? 10.197 8.559 -18.545 1.00 97.62 98 PHE A CA 1
ATOM 799 C C . PHE A 1 98 ? 10.012 7.639 -17.333 1.00 97.62 98 PHE A C 1
ATOM 801 O O . PHE A 1 98 ? 9.155 6.754 -17.350 1.00 97.62 98 PHE A O 1
ATOM 808 N N . GLY A 1 99 ? 10.819 7.876 -16.298 1.00 96.31 99 GLY A N 1
ATOM 809 C CA . GLY A 1 99 ? 10.766 7.136 -15.042 1.00 96.31 99 GLY A CA 1
ATOM 810 C C . GLY A 1 99 ? 11.486 5.788 -15.044 1.00 96.31 99 GLY A C 1
ATOM 811 O O . GLY A 1 99 ? 11.394 5.096 -14.040 1.00 96.31 99 GLY A O 1
ATOM 812 N N . ILE A 1 100 ? 12.190 5.399 -16.117 1.00 97.81 100 ILE A N 1
ATOM 813 C CA . ILE A 1 100 ? 12.886 4.103 -16.193 1.00 97.81 100 ILE A CA 1
ATOM 814 C C . ILE A 1 100 ? 14.407 4.262 -16.073 1.00 97.81 100 ILE A C 1
ATOM 816 O O . ILE A 1 100 ? 15.047 4.970 -16.858 1.00 97.81 100 ILE A O 1
ATOM 820 N N . THR A 1 101 ? 15.002 3.522 -15.135 1.00 97.31 101 THR A N 1
ATOM 821 C CA . THR A 1 101 ? 16.459 3.371 -15.000 1.00 97.31 101 THR A CA 1
ATOM 822 C C . THR A 1 101 ? 16.870 1.957 -15.393 1.00 97.31 101 THR A C 1
ATOM 824 O O . THR A 1 101 ? 16.376 0.983 -14.827 1.00 97.31 101 THR A O 1
ATOM 827 N N . LEU A 1 102 ? 17.812 1.832 -16.335 1.00 97.88 102 LEU A N 1
ATOM 828 C CA . LEU A 1 102 ? 18.402 0.546 -16.723 1.00 97.88 102 LEU A CA 1
ATOM 829 C C . LEU A 1 102 ? 19.814 0.393 -16.161 1.00 97.88 102 LEU A C 1
ATOM 831 O O . LEU A 1 102 ? 20.579 1.360 -16.146 1.00 97.88 102 LEU A O 1
ATOM 835 N N . ASN A 1 103 ? 20.193 -0.830 -15.788 1.00 96.62 103 ASN A N 1
ATOM 836 C CA . ASN A 1 103 ? 21.589 -1.179 -15.532 1.00 96.62 103 ASN A CA 1
ATOM 837 C C . ASN A 1 103 ? 22.385 -1.381 -16.837 1.00 96.62 103 ASN A C 1
ATOM 839 O O . ASN A 1 103 ? 21.844 -1.353 -17.942 1.00 96.62 103 ASN A O 1
ATOM 843 N N . GLU A 1 104 ? 23.687 -1.648 -16.712 1.00 96.44 104 GLU A N 1
ATOM 844 C CA . GLU A 1 104 ? 24.591 -1.873 -17.851 1.00 96.44 104 GLU A CA 1
ATOM 845 C C . GLU A 1 104 ? 24.215 -3.065 -18.747 1.00 96.44 104 GLU A C 1
ATOM 847 O O . GLU A 1 104 ? 24.592 -3.097 -19.915 1.00 96.44 104 GLU A O 1
ATOM 852 N N . SER A 1 105 ? 23.455 -4.026 -18.216 1.00 96.75 105 SER A N 1
ATOM 853 C CA . SER A 1 105 ? 22.971 -5.208 -18.940 1.00 96.75 105 SER A CA 1
ATOM 854 C C . SER A 1 105 ? 21.580 -5.008 -19.556 1.00 96.75 105 SER A C 1
ATOM 856 O O . SER A 1 105 ? 21.010 -5.960 -20.084 1.00 96.75 105 SER A O 1
ATOM 858 N N . GLY A 1 106 ? 21.009 -3.801 -19.470 1.00 97.81 106 GLY A N 1
ATOM 859 C CA . GLY A 1 106 ? 19.686 -3.485 -20.012 1.00 97.81 106 GLY A CA 1
ATOM 860 C C . GLY A 1 106 ? 18.513 -3.974 -19.169 1.00 97.81 106 GLY A C 1
ATOM 861 O O . GLY A 1 106 ? 17.383 -3.979 -19.644 1.00 97.81 106 GLY A O 1
ATOM 862 N N . ARG A 1 107 ? 18.754 -4.389 -17.928 1.00 98.31 107 ARG A N 1
ATOM 863 C CA . ARG A 1 107 ? 17.696 -4.769 -16.989 1.00 98.31 107 ARG A CA 1
ATOM 864 C C . ARG A 1 107 ? 17.193 -3.546 -16.213 1.00 98.31 107 ARG A C 1
ATOM 866 O O . ARG A 1 107 ? 17.981 -2.642 -15.930 1.00 98.31 107 ARG A O 1
ATOM 873 N N . VAL A 1 108 ? 15.913 -3.522 -15.858 1.00 98.50 108 VAL A N 1
ATOM 874 C CA . VAL A 1 108 ? 15.257 -2.416 -15.141 1.00 98.50 108 VAL A CA 1
ATOM 875 C C . VAL A 1 108 ? 15.649 -2.433 -13.664 1.00 98.50 108 VAL A C 1
ATOM 877 O O . VAL A 1 108 ? 15.441 -3.425 -12.972 1.00 98.50 108 VAL A O 1
ATOM 880 N N . LEU A 1 109 ? 16.214 -1.322 -13.187 1.00 97.44 109 LEU A N 1
ATOM 881 C CA . LEU A 1 109 ? 16.574 -1.103 -11.782 1.00 97.44 109 LEU A CA 1
ATOM 882 C C . LEU A 1 109 ? 15.536 -0.272 -11.034 1.00 97.44 109 LEU A C 1
ATOM 884 O O . LEU A 1 109 ? 15.245 -0.571 -9.883 1.00 97.44 109 LEU A O 1
ATOM 888 N N . GLU A 1 110 ? 14.978 0.753 -11.676 1.00 97.50 110 GLU A N 1
ATOM 889 C CA . GLU A 1 110 ? 14.016 1.653 -11.039 1.00 97.50 110 GLU A CA 1
ATOM 890 C C . GLU A 1 110 ? 12.848 1.944 -11.980 1.00 97.50 110 GLU A C 1
ATOM 892 O O . GLU A 1 110 ? 13.042 2.123 -13.191 1.00 97.50 110 GLU A O 1
ATOM 897 N N . ILE A 1 111 ? 11.655 2.045 -11.394 1.00 98.00 111 ILE A N 1
ATOM 898 C CA . ILE A 1 111 ? 10.468 2.630 -12.012 1.00 98.00 111 ILE A CA 1
ATOM 899 C C . ILE A 1 111 ? 9.960 3.750 -11.102 1.00 98.00 111 ILE A C 1
ATOM 901 O O . ILE A 1 111 ? 9.391 3.478 -10.048 1.00 98.00 111 ILE A O 1
ATOM 905 N N . ILE A 1 112 ? 10.129 5.002 -11.523 1.00 96.38 112 ILE A N 1
ATOM 906 C CA . ILE A 1 112 ? 9.735 6.205 -10.777 1.00 96.38 112 ILE A CA 1
ATOM 907 C C . ILE A 1 112 ? 8.697 6.984 -11.594 1.00 96.38 112 ILE A C 1
ATOM 909 O O . ILE A 1 112 ? 9.041 7.816 -12.435 1.00 96.38 112 ILE A O 1
ATOM 913 N N . ILE A 1 113 ? 7.412 6.691 -11.369 1.00 96.81 113 ILE A N 1
ATOM 914 C CA . ILE A 1 113 ? 6.266 7.301 -12.077 1.00 96.81 113 ILE A CA 1
ATOM 915 C C . ILE A 1 113 ? 5.152 7.716 -11.096 1.00 96.81 113 ILE A C 1
ATOM 917 O O . ILE A 1 113 ? 3.955 7.510 -11.327 1.00 96.81 113 ILE A O 1
ATOM 921 N N . TYR A 1 114 ? 5.554 8.318 -9.977 1.00 95.62 114 TYR A N 1
ATOM 922 C CA . TYR A 1 114 ? 4.650 8.880 -8.975 1.00 95.62 114 TYR A CA 1
ATOM 923 C C . TYR A 1 114 ? 3.851 10.072 -9.520 1.00 95.62 114 TYR A C 1
ATOM 925 O O . TYR A 1 114 ? 4.317 10.821 -10.378 1.00 95.62 114 TYR A O 1
ATOM 933 N N . SER A 1 115 ? 2.636 10.270 -9.000 1.00 96.00 115 SER A N 1
ATOM 934 C CA . SER A 1 115 ? 1.753 11.399 -9.340 1.00 96.00 115 SER A CA 1
ATOM 935 C C . SER A 1 115 ? 1.561 11.610 -10.848 1.00 96.00 115 SER A C 1
ATOM 937 O O . SER A 1 115 ? 1.528 12.741 -11.336 1.00 96.00 115 SER A O 1
ATOM 939 N N . ASN A 1 116 ? 1.420 10.512 -11.594 1.00 98.06 116 ASN A N 1
ATOM 940 C CA . ASN A 1 116 ? 1.459 10.506 -13.055 1.00 98.06 116 ASN A CA 1
ATOM 941 C C . ASN A 1 116 ? 0.133 10.075 -13.708 1.00 98.06 116 ASN A C 1
ATOM 943 O O . ASN A 1 116 ? 0.087 9.780 -14.900 1.00 98.06 116 ASN A O 1
ATOM 947 N N . ASN A 1 117 ? -0.961 10.082 -12.940 1.00 98.19 117 ASN A N 1
ATOM 948 C CA . ASN A 1 117 ? -2.310 9.744 -13.403 1.00 98.19 117 ASN A CA 1
ATOM 949 C C . ASN A 1 117 ? -2.449 8.299 -13.933 1.00 98.19 117 ASN A C 1
ATOM 951 O O . ASN A 1 117 ? -3.277 8.030 -14.802 1.00 98.19 117 ASN A O 1
ATOM 955 N N . LEU A 1 118 ? -1.665 7.352 -13.402 1.00 98.62 118 LEU A N 1
ATOM 956 C CA . LEU A 1 118 ? -1.840 5.930 -13.711 1.00 98.62 118 LEU A CA 1
ATOM 957 C C . LEU A 1 118 ? -3.209 5.470 -13.205 1.00 98.62 118 LEU A C 1
ATOM 959 O O . LEU A 1 118 ? -3.506 5.614 -12.018 1.00 98.62 118 LEU A O 1
ATOM 963 N N . LYS A 1 119 ? -4.036 4.893 -14.080 1.00 98.62 119 LYS A N 1
ATOM 964 C CA . LYS A 1 119 ? -5.380 4.416 -13.738 1.00 98.62 119 LYS A CA 1
ATOM 965 C C . LYS A 1 119 ? -5.599 3.007 -14.264 1.00 98.62 119 LYS A C 1
ATOM 967 O O . LYS A 1 119 ? -5.712 2.800 -15.468 1.00 98.62 119 LYS A O 1
ATOM 972 N N . GLY A 1 120 ? -5.739 2.050 -13.356 1.00 98.69 120 GLY A N 1
ATOM 973 C CA . GLY A 1 120 ? -5.874 0.641 -13.709 1.00 98.69 120 GLY A CA 1
ATOM 974 C C . GLY A 1 120 ? -5.403 -0.287 -12.602 1.00 98.69 120 GLY A C 1
ATOM 975 O O . GLY A 1 120 ? -5.268 0.138 -11.457 1.00 98.69 120 GLY A O 1
ATOM 976 N N . THR A 1 121 ? -5.141 -1.540 -12.953 1.00 98.81 121 THR A N 1
ATOM 977 C CA . THR A 1 121 ? -4.623 -2.561 -12.031 1.00 98.81 121 THR A CA 1
ATOM 978 C C . THR A 1 121 ? -3.129 -2.763 -12.233 1.00 98.81 121 THR A C 1
ATOM 980 O O . THR A 1 121 ? -2.651 -2.664 -13.359 1.00 98.81 121 THR A O 1
ATOM 983 N N . ILE A 1 122 ? -2.402 -3.120 -11.174 1.00 98.81 122 ILE A N 1
ATOM 984 C CA . ILE A 1 122 ? -1.003 -3.548 -11.299 1.00 98.81 122 ILE A CA 1
ATOM 985 C C . ILE A 1 122 ? -0.987 -4.942 -11.960 1.00 98.81 122 ILE A C 1
ATOM 987 O O . ILE A 1 122 ? -1.613 -5.860 -11.427 1.00 98.81 122 ILE A O 1
ATOM 991 N N . PRO A 1 123 ? -0.322 -5.125 -13.113 1.00 98.81 123 PRO A N 1
ATOM 992 C CA . PRO A 1 123 ? -0.289 -6.405 -13.815 1.00 98.81 123 PRO A CA 1
ATOM 993 C C . PRO A 1 123 ? 0.682 -7.375 -13.128 1.00 98.81 123 PRO A C 1
ATOM 995 O O . PRO A 1 123 ? 1.677 -6.947 -12.544 1.00 98.81 123 PRO A O 1
ATOM 998 N N . LYS A 1 124 ? 0.430 -8.685 -13.220 1.00 98.81 124 LYS A N 1
ATOM 999 C CA . LYS A 1 124 ? 1.286 -9.718 -12.602 1.00 98.81 124 LYS A CA 1
ATOM 1000 C C . LYS A 1 124 ? 2.706 -9.746 -13.176 1.00 98.81 124 LYS A C 1
ATOM 1002 O O . LYS A 1 124 ? 3.646 -10.099 -12.473 1.00 98.81 124 LYS A O 1
ATOM 1007 N N . GLU A 1 125 ? 2.858 -9.321 -14.429 1.00 98.81 125 GLU A N 1
ATOM 1008 C CA . GLU A 1 125 ? 4.123 -9.233 -15.161 1.00 98.81 125 GLU A CA 1
ATOM 1009 C C . GLU A 1 125 ? 5.123 -8.298 -14.462 1.00 98.81 125 GL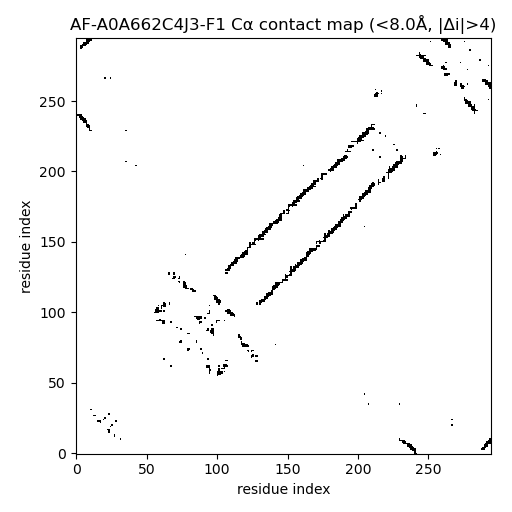U A C 1
ATOM 1011 O O . GLU A 1 125 ? 6.320 -8.388 -14.702 1.00 98.81 125 GLU A O 1
ATOM 1016 N N . ILE A 1 126 ? 4.679 -7.445 -13.526 1.00 98.75 126 ILE A N 1
ATOM 1017 C CA . ILE A 1 126 ? 5.597 -6.681 -12.672 1.00 98.75 126 ILE A CA 1
ATOM 1018 C C . ILE A 1 126 ? 6.578 -7.580 -11.906 1.00 98.75 126 ILE A C 1
ATOM 1020 O O . ILE A 1 126 ? 7.694 -7.152 -11.632 1.00 98.75 126 ILE A O 1
ATOM 1024 N N . GLY A 1 127 ? 6.184 -8.821 -11.594 1.00 98.50 127 GLY A N 1
ATOM 1025 C CA . GLY A 1 127 ? 7.031 -9.814 -10.934 1.00 98.50 127 GLY A CA 1
ATOM 1026 C C . GLY A 1 127 ? 8.179 -10.346 -11.796 1.00 98.50 127 GLY A C 1
ATOM 1027 O O . GLY A 1 127 ? 9.059 -11.017 -11.261 1.00 98.50 127 GLY A O 1
ATOM 1028 N N . ASP A 1 128 ? 8.197 -10.037 -13.097 1.00 98.56 128 ASP A N 1
ATOM 1029 C CA . ASP A 1 128 ? 9.253 -10.445 -14.031 1.00 98.56 128 ASP A CA 1
ATOM 1030 C C . ASP A 1 128 ? 10.489 -9.522 -13.984 1.00 98.56 128 ASP A C 1
ATOM 1032 O O . ASP A 1 128 ? 11.531 -9.828 -14.567 1.00 98.56 128 ASP A O 1
ATOM 1036 N N . LEU A 1 129 ? 10.412 -8.398 -13.264 1.00 98.62 129 LEU A N 1
ATOM 1037 C CA . LEU A 1 129 ? 11.487 -7.410 -13.128 1.00 98.62 129 LEU A CA 1
ATOM 1038 C C . LEU A 1 129 ? 12.520 -7.834 -12.066 1.00 98.62 129 LEU A C 1
ATOM 1040 O O . LEU A 1 129 ? 12.721 -7.164 -11.059 1.00 98.62 129 LEU A O 1
ATOM 1044 N N . GLU A 1 130 ? 13.188 -8.969 -12.275 1.00 95.88 130 GLU A N 1
ATOM 1045 C CA . GLU A 1 130 ? 13.942 -9.719 -11.246 1.00 95.88 130 GLU A CA 1
ATOM 1046 C C . GLU A 1 130 ? 14.986 -8.917 -10.442 1.00 95.88 130 GLU A C 1
ATOM 1048 O O . GLU A 1 130 ? 15.301 -9.259 -9.295 1.00 95.88 130 GLU A O 1
ATOM 1053 N N . ILE A 1 131 ? 15.581 -7.884 -11.042 1.00 97.69 131 ILE A N 1
ATOM 1054 C CA . ILE A 1 131 ? 16.653 -7.106 -10.407 1.00 97.69 131 ILE A CA 1
ATOM 1055 C C . ILE A 1 131 ? 16.209 -5.731 -9.909 1.00 97.69 131 ILE A C 1
ATOM 1057 O O . ILE A 1 131 ? 17.059 -4.986 -9.420 1.00 97.69 131 ILE A O 1
ATOM 1061 N N . ILE A 1 132 ? 14.927 -5.392 -10.062 1.00 98.31 132 ILE A N 1
ATOM 1062 C CA . ILE A 1 132 ? 14.413 -4.076 -9.696 1.00 98.31 132 ILE A CA 1
ATOM 1063 C C . ILE A 1 132 ? 14.666 -3.805 -8.214 1.00 98.31 132 ILE A C 1
ATOM 1065 O O . ILE A 1 132 ? 14.497 -4.681 -7.360 1.00 98.31 132 ILE A O 1
ATOM 1069 N N . THR A 1 133 ? 15.107 -2.589 -7.921 1.00 97.50 133 THR A N 1
ATOM 1070 C CA . THR A 1 133 ? 15.365 -2.113 -6.565 1.00 97.50 133 THR A CA 1
ATOM 1071 C C . THR A 1 133 ? 14.284 -1.153 -6.118 1.00 97.50 133 THR A C 1
ATOM 1073 O O . THR A 1 133 ? 13.878 -1.220 -4.963 1.00 97.50 133 THR A O 1
ATOM 1076 N N . ASP A 1 134 ? 13.750 -0.324 -7.015 1.00 97.25 134 ASP A N 1
ATOM 1077 C CA . ASP A 1 134 ? 12.851 0.755 -6.612 1.00 97.25 134 ASP A CA 1
ATOM 1078 C C . ASP A 1 134 ? 11.612 0.826 -7.509 1.00 97.25 134 ASP A C 1
ATOM 1080 O O . ASP A 1 134 ? 11.704 0.932 -8.734 1.00 97.25 134 ASP A O 1
ATOM 1084 N N . ILE A 1 135 ? 10.437 0.766 -6.883 1.00 98.50 135 ILE A N 1
ATOM 1085 C CA . ILE A 1 135 ? 9.141 0.994 -7.526 1.00 98.50 135 ILE A CA 1
ATOM 1086 C C . ILE A 1 135 ? 8.445 2.125 -6.785 1.00 98.50 135 ILE A C 1
ATOM 1088 O O . ILE A 1 135 ? 8.077 1.976 -5.616 1.00 98.50 135 ILE A O 1
ATOM 1092 N N . ASP A 1 136 ? 8.205 3.226 -7.492 1.00 98.06 136 ASP A N 1
ATOM 1093 C CA . ASP A 1 136 ? 7.404 4.334 -6.999 1.00 98.06 136 ASP A CA 1
ATOM 1094 C C . ASP A 1 136 ? 6.203 4.639 -7.901 1.00 98.06 136 ASP A C 1
ATOM 1096 O O . ASP A 1 136 ? 6.319 5.224 -8.984 1.00 98.06 136 ASP A O 1
ATOM 1100 N N . PHE A 1 137 ? 5.029 4.247 -7.398 1.00 98.69 137 PHE A N 1
ATOM 1101 C CA . PHE A 1 137 ? 3.705 4.531 -7.946 1.00 98.69 137 PHE A CA 1
ATOM 1102 C C . PHE A 1 137 ? 2.870 5.423 -7.015 1.00 98.69 137 PHE A C 1
ATOM 1104 O O . PHE A 1 137 ? 1.641 5.473 -7.155 1.00 98.69 137 PHE A O 1
ATOM 1111 N N . PHE A 1 138 ? 3.499 6.132 -6.076 1.00 98.12 138 PHE A N 1
ATOM 1112 C CA . PHE A 1 138 ? 2.813 6.961 -5.096 1.00 98.12 138 PHE A CA 1
ATOM 1113 C C . PHE A 1 138 ? 1.932 8.028 -5.762 1.00 98.12 138 PHE A C 1
ATOM 1115 O O . PHE A 1 138 ? 2.334 8.694 -6.717 1.00 98.12 138 PHE A O 1
ATOM 1122 N N . GLY A 1 139 ? 0.718 8.234 -5.252 1.00 97.00 139 GLY A N 1
ATOM 1123 C CA . GLY A 1 139 ? -0.150 9.326 -5.707 1.00 97.00 139 GLY A CA 1
ATOM 1124 C C . GLY A 1 139 ? -0.776 9.119 -7.085 1.00 97.00 139 GLY A C 1
ATOM 1125 O O . GLY A 1 139 ? -0.925 10.078 -7.838 1.00 97.00 139 GLY A O 1
ATOM 1126 N N . ASN A 1 140 ? -1.138 7.886 -7.423 1.00 98.75 140 ASN A N 1
ATOM 1127 C CA . ASN A 1 140 ? -1.828 7.547 -8.665 1.00 98.75 140 ASN A CA 1
ATOM 1128 C C . ASN A 1 140 ? -3.288 7.116 -8.400 1.00 98.75 140 ASN A C 1
ATOM 1130 O O . ASN A 1 140 ? -3.835 7.284 -7.310 1.00 98.75 140 ASN A O 1
ATOM 1134 N N . PHE A 1 141 ? -3.962 6.594 -9.424 1.00 98.56 141 PHE A N 1
ATOM 1135 C CA . PHE A 1 141 ? -5.338 6.097 -9.356 1.00 98.56 141 PHE A CA 1
ATOM 1136 C C . PHE A 1 141 ? -5.399 4.581 -9.601 1.00 98.56 141 PHE A C 1
ATOM 1138 O O . PHE A 1 141 ? -6.335 4.085 -10.238 1.00 98.56 141 PHE A O 1
ATOM 1145 N N . LEU A 1 142 ? -4.390 3.844 -9.122 1.00 98.88 142 LEU A N 1
ATOM 1146 C CA . LEU A 1 142 ? -4.348 2.386 -9.212 1.00 98.88 142 LEU A CA 1
ATOM 1147 C C . LEU A 1 142 ? -5.419 1.765 -8.311 1.00 98.88 142 LEU A C 1
ATOM 1149 O O . LEU A 1 142 ? -5.650 2.241 -7.203 1.00 98.88 142 LEU A O 1
ATOM 1153 N N . TYR A 1 143 ? -6.060 0.696 -8.772 1.00 98.81 143 TYR A N 1
ATOM 1154 C CA . TYR A 1 143 ? -7.103 -0.032 -8.050 1.00 98.81 143 TYR A CA 1
ATOM 1155 C C . TYR A 1 143 ? -6.942 -1.546 -8.229 1.00 98.81 143 TYR A C 1
ATOM 1157 O O . TYR A 1 143 ? -6.093 -2.015 -8.983 1.00 98.81 143 TYR A O 1
ATOM 1165 N N . GLY A 1 144 ? -7.772 -2.324 -7.532 1.00 98.62 144 GLY A N 1
ATOM 1166 C CA . GLY A 1 144 ? -7.662 -3.783 -7.507 1.00 98.62 144 GLY A CA 1
ATOM 1167 C C . GLY A 1 144 ? -6.673 -4.267 -6.448 1.00 98.62 144 GLY A C 1
ATOM 1168 O O . GLY A 1 144 ? -6.351 -3.528 -5.517 1.00 98.62 144 GLY A O 1
ATOM 1169 N N . GLN A 1 145 ? -6.255 -5.526 -6.548 1.00 98.62 145 GLN A N 1
ATOM 1170 C CA . GLN A 1 145 ? -5.303 -6.139 -5.620 1.00 98.62 145 GLN A CA 1
ATOM 1171 C C . GLN A 1 145 ? -3.864 -5.934 -6.097 1.00 98.62 145 GLN A C 1
ATOM 1173 O O . GLN A 1 145 ? -3.608 -5.773 -7.291 1.00 98.62 145 GLN A O 1
ATOM 1178 N N . VAL A 1 146 ? -2.925 -5.974 -5.156 1.00 98.75 146 VAL A N 1
ATOM 1179 C CA . VAL A 1 146 ? -1.498 -6.075 -5.474 1.00 98.75 146 VAL A CA 1
ATOM 1180 C C . VAL A 1 146 ? -1.204 -7.526 -5.882 1.00 98.75 146 VAL A C 1
ATOM 1182 O O . VAL A 1 146 ? -1.590 -8.433 -5.142 1.00 98.75 146 VAL A O 1
ATOM 1185 N N . PRO A 1 147 ? -0.566 -7.779 -7.039 1.00 98.56 147 PRO A N 1
ATOM 1186 C CA . PRO A 1 147 ? -0.293 -9.138 -7.497 1.00 98.56 147 PRO A CA 1
ATOM 1187 C C . PRO A 1 147 ? 0.705 -9.847 -6.575 1.00 98.56 147 PRO A C 1
ATOM 1189 O O . PRO A 1 147 ? 1.691 -9.250 -6.137 1.00 98.56 147 PRO A O 1
ATOM 1192 N N . ILE A 1 148 ? 0.475 -11.138 -6.316 1.00 98.62 148 ILE A N 1
ATOM 1193 C CA . ILE A 1 148 ? 1.356 -11.963 -5.469 1.00 98.62 148 ILE A CA 1
ATOM 1194 C C . ILE A 1 148 ? 2.765 -12.084 -6.062 1.00 98.62 148 ILE A C 1
ATOM 1196 O O . ILE A 1 148 ? 3.747 -12.220 -5.335 1.00 98.62 148 ILE A O 1
ATOM 1200 N N . GLU A 1 149 ? 2.878 -11.960 -7.385 1.00 98.69 149 GLU A N 1
ATOM 1201 C CA . GLU A 1 149 ? 4.119 -12.023 -8.149 1.00 98.69 149 GLU A CA 1
ATOM 1202 C C . GLU A 1 149 ? 5.095 -10.894 -7.791 1.00 98.69 149 GLU A C 1
ATOM 1204 O O . GLU A 1 149 ? 6.300 -11.064 -7.971 1.00 98.69 149 GLU A O 1
ATOM 1209 N N . MET A 1 150 ? 4.633 -9.784 -7.196 1.00 98.62 150 MET A N 1
ATOM 1210 C CA . MET A 1 150 ? 5.539 -8.777 -6.620 1.00 98.62 150 MET A CA 1
ATOM 1211 C C . MET A 1 150 ? 6.442 -9.356 -5.517 1.00 98.62 150 MET A C 1
ATOM 1213 O O . MET A 1 150 ? 7.514 -8.814 -5.257 1.00 98.62 150 MET A O 1
ATOM 1217 N N . GLY A 1 151 ? 6.067 -10.480 -4.899 1.00 98.00 151 GLY A N 1
ATOM 1218 C CA . GLY A 1 151 ? 6.922 -11.223 -3.973 1.00 98.00 151 GLY A CA 1
ATOM 1219 C C . GLY A 1 151 ? 8.196 -11.808 -4.598 1.00 98.00 151 GLY A C 1
ATOM 1220 O O . GLY A 1 151 ? 9.133 -12.133 -3.870 1.00 98.00 151 GLY A O 1
ATOM 1221 N N . ASN A 1 152 ? 8.265 -11.906 -5.932 1.00 98.38 152 ASN A N 1
ATOM 1222 C CA . ASN A 1 152 ? 9.453 -12.373 -6.657 1.00 98.38 152 ASN A CA 1
ATOM 1223 C C . ASN A 1 152 ? 10.570 -11.320 -6.712 1.00 98.38 152 ASN A C 1
ATOM 1225 O O . ASN A 1 152 ? 11.716 -11.650 -7.020 1.00 98.38 152 ASN A O 1
ATOM 1229 N N . LEU A 1 153 ? 10.263 -10.061 -6.392 1.00 98.50 153 LEU A N 1
ATOM 1230 C CA . LEU A 1 153 ? 11.177 -8.926 -6.502 1.00 98.50 153 LEU A CA 1
ATOM 1231 C C . LEU A 1 153 ? 12.152 -8.876 -5.318 1.00 98.50 153 LEU A C 1
ATOM 1233 O O . LEU A 1 153 ? 12.235 -7.898 -4.589 1.00 98.50 153 LEU A O 1
ATOM 1237 N N . ILE A 1 154 ? 12.923 -9.939 -5.095 1.00 97.69 154 ILE A N 1
ATOM 1238 C CA . ILE A 1 154 ? 13.781 -10.112 -3.906 1.00 97.69 154 ILE A CA 1
ATOM 1239 C C . ILE A 1 154 ? 14.865 -9.031 -3.737 1.00 97.69 154 ILE A C 1
ATOM 1241 O O . ILE A 1 154 ? 15.478 -8.926 -2.669 1.00 97.69 154 ILE A O 1
ATOM 1245 N N . ASN A 1 155 ? 15.130 -8.258 -4.795 1.00 98.06 155 ASN A N 1
ATOM 1246 C CA . ASN A 1 155 ? 16.063 -7.137 -4.800 1.00 98.06 155 ASN A CA 1
ATOM 1247 C C . ASN A 1 155 ? 15.424 -5.798 -4.420 1.00 98.06 155 ASN A C 1
ATOM 1249 O O . ASN A 1 155 ? 16.168 -4.844 -4.193 1.00 98.06 155 ASN A O 1
ATOM 1253 N N . LEU A 1 156 ? 14.094 -5.761 -4.309 1.00 98.06 156 LEU A N 1
ATOM 1254 C CA . LEU A 1 156 ? 13.330 -4.566 -4.016 1.00 98.06 156 LEU A CA 1
ATOM 1255 C C . LEU A 1 156 ? 13.756 -4.000 -2.669 1.00 98.06 156 LEU A C 1
ATOM 1257 O O . LEU A 1 156 ? 13.816 -4.693 -1.653 1.00 98.06 156 LEU A O 1
ATOM 1261 N N . ASP A 1 157 ? 14.067 -2.723 -2.703 1.00 96.00 157 ASP A N 1
ATOM 1262 C CA . ASP A 1 157 ? 14.503 -1.901 -1.603 1.00 96.00 157 ASP A CA 1
ATOM 1263 C C . ASP A 1 157 ? 13.376 -0.931 -1.237 1.00 96.00 157 ASP A C 1
ATOM 1265 O O . ASP A 1 157 ? 12.949 -0.892 -0.077 1.00 96.00 157 ASP A O 1
ATOM 1269 N N . TRP A 1 158 ? 12.826 -0.210 -2.219 1.00 95.50 158 TRP A N 1
ATOM 1270 C CA . TRP A 1 158 ? 11.715 0.721 -2.017 1.00 95.50 158 TRP A CA 1
ATOM 1271 C C . TRP A 1 158 ? 10.474 0.302 -2.804 1.00 95.50 158 TRP A C 1
ATOM 1273 O O . TRP A 1 158 ? 10.514 0.130 -4.020 1.00 95.50 158 TRP A O 1
ATOM 1283 N N . LEU A 1 159 ? 9.349 0.189 -2.093 1.00 98.38 159 LEU A N 1
ATOM 1284 C CA . LEU A 1 159 ? 8.030 -0.032 -2.679 1.00 98.38 159 LEU A CA 1
ATOM 1285 C C . LEU A 1 159 ? 7.037 1.030 -2.206 1.00 98.38 159 LEU A C 1
ATOM 1287 O O . LEU A 1 159 ? 6.578 0.986 -1.061 1.00 98.38 159 LEU A O 1
ATOM 1291 N N . MET A 1 160 ? 6.706 1.974 -3.084 1.00 98.19 160 MET A N 1
ATOM 1292 C CA . MET A 1 160 ? 5.808 3.088 -2.785 1.00 98.19 160 MET A CA 1
ATOM 1293 C C . MET A 1 160 ? 4.500 2.945 -3.560 1.00 98.19 160 MET A C 1
ATOM 1295 O O . MET A 1 160 ? 4.409 3.249 -4.747 1.00 98.19 160 MET A O 1
ATOM 1299 N N . LEU A 1 161 ? 3.470 2.459 -2.869 1.00 98.69 161 LEU A N 1
ATOM 1300 C CA . LEU A 1 161 ? 2.111 2.266 -3.385 1.00 98.69 161 LEU A CA 1
ATOM 1301 C C . LEU A 1 161 ? 1.101 3.217 -2.726 1.00 98.69 161 LEU A C 1
ATOM 1303 O O . LEU A 1 161 ? -0.105 3.121 -2.981 1.00 98.69 161 LEU A O 1
ATOM 1307 N N . GLY A 1 162 ? 1.576 4.125 -1.871 1.00 98.12 162 GLY A N 1
ATOM 1308 C CA . GLY A 1 162 ? 0.732 5.041 -1.120 1.00 98.12 162 GLY A CA 1
ATOM 1309 C C . GLY A 1 162 ? -0.128 5.948 -2.004 1.00 98.12 162 GLY A C 1
ATOM 1310 O O . GLY A 1 162 ? 0.200 6.208 -3.165 1.00 98.12 162 GLY A O 1
ATOM 1311 N N . LYS A 1 163 ? -1.243 6.442 -1.455 1.00 97.56 163 LYS A N 1
ATOM 1312 C CA . LYS A 1 163 ? -2.143 7.405 -2.120 1.00 97.56 163 LYS A CA 1
ATOM 1313 C C . LYS A 1 163 ? -2.663 6.865 -3.463 1.00 97.56 163 LYS A C 1
ATOM 1315 O O . LYS A 1 163 ? -2.506 7.492 -4.507 1.00 97.56 163 LYS A O 1
ATOM 1320 N N . ASN A 1 164 ? -3.281 5.688 -3.402 1.00 98.81 164 ASN A N 1
ATOM 1321 C CA . ASN A 1 164 ? -3.949 5.008 -4.513 1.00 98.81 164 ASN A CA 1
ATOM 1322 C C . ASN A 1 164 ? -5.358 4.545 -4.067 1.00 98.81 164 ASN A C 1
ATOM 1324 O O . ASN A 1 164 ? -5.917 5.029 -3.084 1.00 98.81 164 ASN A O 1
ATOM 1328 N N . GLN A 1 165 ? -5.988 3.647 -4.824 1.00 98.62 165 GLN A N 1
ATOM 1329 C CA . GLN A 1 165 ? -7.285 3.029 -4.520 1.00 98.62 165 GLN A CA 1
ATOM 1330 C C . GLN A 1 165 ? -7.168 1.496 -4.449 1.00 98.62 165 GLN A C 1
ATOM 1332 O O . GLN A 1 165 ? -8.142 0.788 -4.717 1.00 98.62 165 GLN A O 1
ATOM 1337 N N . LEU A 1 166 ? -5.986 0.971 -4.112 1.00 98.88 166 LEU A N 1
ATOM 1338 C CA . LEU A 1 166 ? -5.734 -0.466 -4.004 1.00 98.88 166 LEU A CA 1
ATOM 1339 C C . LEU A 1 166 ? -6.577 -1.079 -2.881 1.00 98.88 166 LEU A C 1
ATOM 1341 O O . LEU A 1 166 ? -6.934 -0.415 -1.909 1.00 98.88 166 LEU A O 1
ATOM 1345 N N . THR A 1 167 ? -6.934 -2.346 -3.040 1.00 98.56 167 THR A N 1
ATOM 1346 C CA . THR A 1 167 ? -7.901 -3.068 -2.204 1.00 98.56 167 THR A CA 1
ATOM 1347 C C . THR A 1 167 ? -7.391 -4.468 -1.868 1.00 98.56 167 THR A C 1
ATOM 1349 O O . THR A 1 167 ? -6.452 -4.962 -2.491 1.00 98.56 167 THR A O 1
ATOM 1352 N N . GLY A 1 168 ? -8.063 -5.145 -0.937 1.00 97.38 168 GLY A N 1
ATOM 1353 C CA . GLY A 1 168 ? -7.775 -6.535 -0.593 1.00 97.38 168 GLY A CA 1
ATOM 1354 C C . GLY A 1 168 ? -6.619 -6.669 0.393 1.00 97.38 168 GLY A C 1
ATOM 1355 O O . GLY A 1 168 ? -6.485 -5.857 1.307 1.00 97.38 168 GLY A O 1
ATOM 1356 N N . ILE A 1 169 ? -5.816 -7.714 0.209 1.00 98.00 169 ILE A N 1
ATOM 1357 C CA . ILE A 1 169 ? -4.780 -8.152 1.149 1.00 98.00 169 ILE A CA 1
ATOM 1358 C C . ILE A 1 169 ? -3.408 -7.746 0.601 1.00 98.00 169 ILE A C 1
ATOM 1360 O O . ILE A 1 169 ? -3.156 -7.897 -0.597 1.00 98.00 169 ILE A O 1
ATOM 1364 N N . ILE A 1 170 ? -2.515 -7.248 1.460 1.00 98.50 170 ILE A N 1
ATOM 1365 C CA . ILE A 1 170 ? -1.096 -7.109 1.097 1.00 98.50 170 ILE A CA 1
ATOM 1366 C C . ILE A 1 170 ? -0.514 -8.521 0.906 1.00 98.50 170 ILE A C 1
ATOM 1368 O O . ILE A 1 170 ? -0.663 -9.334 1.814 1.00 98.50 170 ILE A O 1
ATOM 1372 N N . PRO A 1 171 ? 0.161 -8.848 -0.214 1.00 98.38 171 PRO A N 1
ATOM 1373 C CA . PRO A 1 171 ? 0.664 -10.200 -0.449 1.00 98.38 171 PRO A CA 1
ATOM 1374 C C . PRO A 1 171 ? 1.583 -10.689 0.673 1.00 98.38 171 PRO A C 1
ATOM 1376 O O . PRO A 1 171 ? 2.560 -10.026 1.030 1.00 98.38 171 PRO A O 1
ATOM 1379 N N . VAL A 1 172 ? 1.309 -11.878 1.215 1.00 98.25 172 VAL A N 1
ATOM 1380 C CA . VAL A 1 172 ? 2.146 -12.493 2.263 1.00 98.25 172 VAL A CA 1
ATOM 1381 C C . VAL A 1 172 ? 3.561 -12.777 1.757 1.00 98.25 172 VAL A C 1
ATOM 1383 O O . VAL A 1 172 ? 4.520 -12.803 2.528 1.00 98.25 172 VAL A O 1
ATOM 1386 N N . GLU A 1 173 ? 3.716 -12.926 0.443 1.00 98.50 173 GLU A N 1
ATOM 1387 C CA . GLU A 1 173 ? 4.981 -13.080 -0.260 1.00 98.50 173 GLU A CA 1
ATOM 1388 C C . GLU A 1 173 ? 5.917 -11.883 -0.051 1.00 98.50 173 GLU A C 1
ATOM 1390 O O . GLU A 1 173 ? 7.129 -12.041 -0.187 1.00 98.50 173 GLU A O 1
ATOM 1395 N N . PHE A 1 174 ? 5.417 -10.718 0.387 1.00 98.44 174 PHE A N 1
ATOM 1396 C CA . PHE A 1 174 ? 6.268 -9.578 0.741 1.00 98.44 174 PHE A CA 1
ATOM 1397 C C . PHE A 1 174 ? 7.260 -9.911 1.864 1.00 98.44 174 PHE A C 1
ATOM 1399 O O . PHE A 1 174 ? 8.323 -9.298 1.941 1.00 98.44 174 PHE A O 1
ATOM 1406 N N . ARG A 1 175 ? 7.000 -10.951 2.672 1.00 97.75 175 ARG A N 1
ATOM 1407 C CA . ARG A 1 175 ? 7.962 -11.485 3.653 1.00 97.75 175 ARG A CA 1
ATOM 1408 C C . ARG A 1 175 ? 9.276 -11.982 3.026 1.00 97.75 175 ARG A C 1
ATOM 1410 O O . ARG A 1 175 ? 10.264 -12.158 3.735 1.00 97.75 175 ARG A O 1
ATOM 1417 N N . LEU A 1 176 ? 9.285 -12.253 1.717 1.00 98.00 176 LEU A N 1
ATOM 1418 C CA . LEU A 1 176 ? 10.454 -12.709 0.957 1.00 98.00 176 LEU A CA 1
ATOM 1419 C C . LEU A 1 176 ? 11.355 -11.549 0.506 1.00 98.00 176 LEU A C 1
ATOM 1421 O O . LEU A 1 176 ? 12.510 -11.779 0.140 1.00 98.00 176 LEU A O 1
ATOM 1425 N N . LEU A 1 177 ? 10.867 -10.306 0.574 1.00 97.88 177 LEU A N 1
ATOM 1426 C CA . LEU A 1 177 ? 11.566 -9.097 0.131 1.00 97.88 177 LEU A CA 1
ATOM 1427 C C . LEU A 1 177 ? 12.619 -8.669 1.163 1.00 97.88 177 LEU A C 1
ATOM 1429 O O . LEU A 1 177 ? 12.526 -7.635 1.823 1.00 97.88 177 LEU A O 1
ATOM 1433 N N . SER A 1 178 ? 13.639 -9.508 1.342 1.00 95.75 178 SER A N 1
ATOM 1434 C CA . SER A 1 178 ? 14.652 -9.359 2.394 1.00 95.75 178 SER A CA 1
ATOM 1435 C C . SER A 1 178 ? 15.374 -8.003 2.371 1.00 95.75 178 SER A C 1
ATOM 1437 O O . SER A 1 178 ? 15.702 -7.468 3.439 1.00 95.75 178 SER A O 1
ATOM 1439 N N . LYS A 1 179 ? 15.561 -7.423 1.176 1.00 97.62 179 LYS A N 1
ATOM 1440 C CA . LYS A 1 179 ? 16.220 -6.128 0.961 1.00 97.62 179 LYS A CA 1
ATOM 1441 C C . LYS A 1 179 ? 15.315 -4.913 1.142 1.00 97.62 179 LYS A C 1
ATOM 1443 O O . LYS A 1 179 ? 15.858 -3.822 1.285 1.00 97.62 179 LYS A O 1
ATOM 1448 N N . LEU A 1 180 ? 13.996 -5.094 1.224 1.00 97.75 180 LEU A N 1
ATOM 1449 C CA . LEU A 1 180 ? 13.040 -3.993 1.326 1.00 97.75 180 LEU A CA 1
ATOM 1450 C C . LEU A 1 180 ? 13.400 -3.137 2.539 1.00 97.75 180 LEU A C 1
ATOM 1452 O O . LEU A 1 180 ? 13.521 -3.676 3.631 1.00 97.75 180 LEU A O 1
ATOM 1456 N N . ARG A 1 181 ? 13.626 -1.836 2.399 1.00 95.94 181 ARG A N 1
ATOM 1457 C CA . ARG A 1 181 ? 13.840 -0.919 3.531 1.00 95.94 181 ARG A CA 1
ATOM 1458 C C . ARG A 1 181 ? 12.624 -0.051 3.773 1.00 95.94 181 ARG A C 1
ATOM 1460 O O . ARG A 1 181 ? 12.308 0.207 4.931 1.00 95.94 181 ARG A O 1
ATOM 1467 N N . ASN A 1 182 ? 11.952 0.369 2.706 1.00 96.44 182 ASN A N 1
ATOM 1468 C CA . ASN A 1 182 ? 10.829 1.291 2.769 1.00 96.44 182 ASN A CA 1
ATOM 1469 C C . ASN A 1 182 ? 9.613 0.676 2.070 1.00 96.44 182 ASN A C 1
ATOM 1471 O O . ASN A 1 182 ? 9.687 0.322 0.894 1.00 96.44 182 ASN A O 1
ATOM 1475 N N . LEU A 1 183 ? 8.498 0.588 2.793 1.00 98.00 183 LEU A N 1
ATOM 1476 C CA . LEU A 1 183 ? 7.205 0.143 2.285 1.00 98.00 183 LEU A CA 1
ATOM 1477 C C . LEU A 1 183 ? 6.154 1.211 2.579 1.00 98.00 183 LEU A C 1
ATOM 1479 O O . LEU A 1 183 ? 5.842 1.460 3.742 1.00 98.00 183 LEU A O 1
ATOM 1483 N N . SER A 1 184 ? 5.576 1.797 1.537 1.00 98.12 184 SER A N 1
ATOM 1484 C CA . SER A 1 184 ? 4.378 2.622 1.667 1.00 98.12 184 SER A CA 1
ATOM 1485 C C . SER A 1 184 ? 3.192 1.933 1.008 1.00 98.12 184 SER A C 1
ATOM 1487 O O . SER A 1 184 ? 3.191 1.661 -0.190 1.00 98.12 184 SER A O 1
ATOM 1489 N N . VAL A 1 185 ? 2.166 1.676 1.809 1.00 98.44 185 VAL A N 1
ATOM 1490 C CA . VAL A 1 185 ? 0.826 1.242 1.390 1.00 98.44 185 VAL A CA 1
ATOM 1491 C C . VAL A 1 185 ? -0.234 2.215 1.905 1.00 98.44 185 VAL A C 1
ATOM 1493 O O . VAL A 1 185 ? -1.425 1.908 1.863 1.00 98.44 185 VAL A O 1
ATOM 1496 N N . SER A 1 186 ? 0.185 3.378 2.413 1.00 97.69 186 SER A N 1
ATOM 1497 C CA . SER A 1 186 ? -0.681 4.367 3.049 1.00 97.69 186 SER A CA 1
ATOM 1498 C C . SER A 1 186 ? -1.782 4.857 2.109 1.00 97.69 186 SER A C 1
ATOM 1500 O O . SER A 1 186 ? -1.648 4.802 0.888 1.00 97.69 186 SER A O 1
ATOM 1502 N N . ASN A 1 187 ? -2.890 5.357 2.652 1.00 96.62 187 ASN A N 1
ATOM 1503 C CA . ASN A 1 187 ? -3.948 5.982 1.852 1.00 96.62 187 ASN A CA 1
ATOM 1504 C C . ASN A 1 187 ? -4.432 5.086 0.697 1.00 96.62 187 ASN A C 1
ATOM 1506 O O . ASN A 1 187 ? -4.399 5.477 -0.470 1.00 96.62 187 ASN A O 1
ATOM 1510 N N . ASN A 1 188 ? -4.865 3.879 1.050 1.00 98.62 188 ASN A N 1
ATOM 1511 C CA . ASN A 1 188 ? -5.478 2.899 0.158 1.00 98.62 188 ASN A CA 1
ATOM 1512 C C . ASN A 1 188 ? -6.733 2.312 0.841 1.00 98.62 188 ASN A C 1
ATOM 1514 O O . ASN A 1 188 ? -7.260 2.863 1.805 1.00 98.62 188 ASN A O 1
ATOM 1518 N N . ASN A 1 189 ? -7.268 1.209 0.323 1.00 97.62 189 ASN A N 1
ATOM 1519 C CA . ASN A 1 189 ? -8.420 0.500 0.877 1.00 97.62 189 ASN A CA 1
ATOM 1520 C C . ASN A 1 189 ? -8.078 -0.958 1.235 1.00 97.62 189 ASN A C 1
ATOM 1522 O O . ASN A 1 189 ? -8.948 -1.829 1.122 1.00 97.62 189 ASN A O 1
ATOM 1526 N N . PHE A 1 190 ? -6.831 -1.243 1.621 1.00 98.38 190 PHE A N 1
ATOM 1527 C CA . PHE A 1 190 ? -6.433 -2.580 2.062 1.00 98.38 190 PHE A CA 1
ATOM 1528 C C . PHE A 1 190 ? -7.151 -2.966 3.356 1.00 98.38 190 PHE A C 1
ATOM 1530 O O . PHE A 1 190 ? -7.386 -2.114 4.215 1.00 98.38 190 PHE A O 1
ATOM 1537 N N . THR A 1 191 ? -7.507 -4.242 3.475 1.00 95.38 191 THR A N 1
ATOM 1538 C CA . THR A 1 191 ? -8.265 -4.788 4.609 1.00 95.38 191 THR A CA 1
ATOM 1539 C C . THR A 1 191 ? -7.445 -5.714 5.490 1.00 95.38 191 THR A C 1
ATOM 1541 O O . THR A 1 191 ? -7.823 -5.887 6.635 1.00 95.38 191 THR A O 1
ATOM 1544 N N . GLU A 1 192 ? -6.342 -6.276 4.987 1.00 95.69 192 GLU A N 1
ATOM 1545 C CA . GLU A 1 192 ? -5.492 -7.200 5.750 1.00 95.69 192 GLU A CA 1
ATOM 1546 C C . GLU A 1 192 ? -4.006 -6.938 5.493 1.00 95.69 192 GLU A C 1
ATOM 1548 O O . GLU A 1 192 ? -3.585 -6.690 4.352 1.00 95.69 192 GLU A O 1
ATOM 1553 N N . PHE A 1 193 ? -3.210 -7.031 6.558 1.00 96.81 193 PHE A N 1
ATOM 1554 C CA . PHE A 1 193 ? -1.759 -6.881 6.521 1.00 96.81 193 PHE A CA 1
ATOM 1555 C C . PHE A 1 193 ? -1.112 -8.121 7.161 1.00 96.81 193 PHE A C 1
ATOM 1557 O O . PHE A 1 193 ? -0.969 -8.190 8.378 1.00 96.81 193 PHE A O 1
ATOM 1564 N N . PRO A 1 194 ? -0.701 -9.131 6.373 1.00 96.19 194 PRO A N 1
ATOM 1565 C CA . PRO A 1 194 ? -0.125 -10.339 6.943 1.00 96.19 194 PRO A CA 1
ATOM 1566 C C . PRO A 1 194 ? 1.207 -10.051 7.640 1.00 96.19 194 PRO A C 1
ATOM 1568 O O . PRO A 1 194 ? 1.904 -9.077 7.341 1.00 96.19 194 PRO A O 1
ATOM 1571 N N . SER A 1 195 ? 1.605 -10.952 8.541 1.00 95.75 195 SER A N 1
ATOM 1572 C CA . SER A 1 195 ? 2.933 -10.886 9.150 1.00 95.75 195 SER A CA 1
ATOM 1573 C C . SER A 1 195 ? 4.020 -11.006 8.083 1.00 95.75 195 SER A C 1
ATOM 1575 O O . SER A 1 195 ? 4.106 -12.011 7.374 1.00 95.75 195 SER A O 1
ATOM 1577 N N . LEU A 1 196 ? 4.897 -10.005 8.020 1.00 96.69 196 LEU A N 1
ATOM 1578 C CA . LEU A 1 196 ? 6.064 -10.018 7.144 1.00 96.69 196 LEU A CA 1
ATOM 1579 C C . LEU A 1 196 ? 7.328 -10.537 7.844 1.00 96.69 196 LEU A C 1
ATOM 1581 O O . LEU A 1 196 ? 8.436 -10.363 7.342 1.00 96.69 196 LEU A O 1
ATOM 1585 N N . SER A 1 197 ? 7.208 -11.201 8.995 1.00 94.62 197 SER A N 1
ATOM 1586 C CA . SER A 1 197 ? 8.341 -11.938 9.571 1.00 94.62 197 SER A CA 1
ATOM 1587 C C . SER A 1 197 ? 8.895 -12.959 8.553 1.00 94.62 197 SER A C 1
ATOM 1589 O O . SER A 1 197 ? 8.111 -13.633 7.880 1.00 94.62 197 SER A O 1
ATOM 1591 N N . PRO A 1 198 ? 10.229 -13.116 8.418 1.00 95.50 198 PRO A N 1
ATOM 1592 C CA . PRO A 1 198 ? 11.279 -12.691 9.349 1.00 95.50 198 PRO A CA 1
ATOM 1593 C C . PRO A 1 198 ? 11.965 -11.360 8.983 1.00 95.50 198 PRO A C 1
ATOM 1595 O O . PRO A 1 198 ? 13.125 -11.148 9.345 1.00 95.50 198 PRO A O 1
ATOM 1598 N N . LEU A 1 199 ? 11.307 -10.473 8.229 1.00 96.06 199 LEU A N 1
ATOM 1599 C CA . LEU A 1 199 ? 11.864 -9.151 7.941 1.00 96.06 199 LEU A CA 1
ATOM 1600 C C . LEU A 1 199 ? 12.199 -8.393 9.237 1.00 96.06 199 LEU A C 1
ATOM 1602 O O . LEU A 1 199 ? 11.632 -8.643 10.293 1.00 96.06 199 LEU A O 1
ATOM 1606 N N . TYR A 1 200 ? 13.142 -7.457 9.164 1.00 94.88 200 TYR A N 1
ATOM 1607 C CA . TYR A 1 200 ? 13.512 -6.613 10.299 1.00 94.88 200 TYR A CA 1
ATOM 1608 C C . TYR A 1 200 ? 14.003 -5.242 9.831 1.00 94.88 200 TYR A C 1
ATOM 1610 O O . TYR A 1 200 ? 14.511 -5.100 8.714 1.00 94.88 200 TYR A O 1
ATOM 1618 N N . LYS A 1 201 ? 13.880 -4.248 10.718 1.00 94.19 201 LYS A N 1
ATOM 1619 C CA . LYS A 1 201 ? 14.289 -2.851 10.521 1.00 94.19 201 LYS A CA 1
ATOM 1620 C C . LYS A 1 201 ? 13.701 -2.201 9.264 1.00 94.19 201 LYS A C 1
ATOM 1622 O O . LYS A 1 201 ? 14.426 -1.632 8.451 1.00 94.19 201 LYS A O 1
ATOM 1627 N N . LYS A 1 202 ? 12.384 -2.324 9.098 1.00 95.88 202 LYS A N 1
ATOM 1628 C CA . LYS A 1 202 ? 11.636 -1.764 7.961 1.00 95.88 202 LYS A CA 1
ATOM 1629 C C . LYS A 1 202 ? 11.009 -0.418 8.325 1.00 95.88 202 LYS A C 1
ATOM 1631 O O . LYS A 1 202 ? 10.542 -0.255 9.447 1.00 95.88 202 LYS A O 1
ATOM 1636 N N . ASN A 1 203 ? 10.991 0.537 7.405 1.00 95.88 203 ASN A N 1
ATOM 1637 C CA . ASN A 1 203 ? 10.167 1.736 7.536 1.00 95.88 203 ASN A CA 1
ATOM 1638 C C . ASN A 1 203 ? 8.855 1.479 6.798 1.00 95.88 203 ASN A C 1
ATOM 1640 O O . ASN A 1 203 ? 8.874 1.169 5.605 1.00 95.88 203 ASN A O 1
ATOM 1644 N N . ILE A 1 204 ? 7.739 1.550 7.515 1.00 96.75 204 ILE A N 1
ATOM 1645 C CA . ILE A 1 204 ? 6.424 1.176 7.005 1.00 96.75 204 ILE A CA 1
ATOM 1646 C C . ILE A 1 204 ? 5.456 2.343 7.199 1.00 96.75 204 ILE A C 1
ATOM 1648 O O . ILE A 1 204 ? 5.249 2.802 8.321 1.00 96.75 204 ILE A O 1
ATOM 1652 N N . TRP A 1 205 ? 4.822 2.777 6.113 1.00 97.69 205 TRP A N 1
ATOM 1653 C CA . TRP A 1 205 ? 3.663 3.668 6.127 1.00 97.69 205 TRP A CA 1
ATOM 1654 C C . TRP A 1 205 ? 2.438 2.859 5.704 1.00 97.69 205 TRP A C 1
ATOM 1656 O O . TRP A 1 205 ? 2.339 2.418 4.562 1.00 97.69 205 TRP A O 1
ATOM 1666 N N . ALA A 1 206 ? 1.513 2.629 6.632 1.00 97.00 206 ALA A N 1
ATOM 1667 C CA . ALA A 1 206 ? 0.297 1.844 6.410 1.00 97.00 206 ALA A CA 1
ATOM 1668 C C . ALA A 1 206 ? -0.983 2.554 6.876 1.00 97.00 206 ALA A C 1
ATOM 1670 O O . ALA A 1 206 ? -2.066 1.968 6.818 1.00 97.00 206 ALA A O 1
ATOM 1671 N N . HIS A 1 207 ? -0.877 3.801 7.338 1.00 94.31 207 HIS A N 1
ATOM 1672 C CA . HIS A 1 207 ? -2.017 4.615 7.752 1.00 94.31 207 HIS A CA 1
ATOM 1673 C C . HIS A 1 207 ? -3.035 4.828 6.615 1.00 94.31 207 HIS A C 1
ATOM 1675 O O . HIS A 1 207 ? -2.745 4.669 5.432 1.00 94.31 207 HIS A O 1
ATOM 1681 N N . THR A 1 208 ? -4.249 5.211 6.985 1.00 93.75 208 THR A N 1
ATOM 1682 C CA . THR A 1 208 ? -5.386 5.501 6.106 1.00 93.75 208 THR A CA 1
ATOM 1683 C C . THR A 1 208 ? -5.734 4.329 5.176 1.00 93.75 208 THR A C 1
ATOM 1685 O O . THR A 1 208 ? -5.943 4.513 3.981 1.00 93.75 208 THR A O 1
ATOM 1688 N N . ASN A 1 209 ? -5.787 3.117 5.728 1.00 96.00 209 ASN A N 1
ATOM 1689 C CA . ASN A 1 209 ? -6.351 1.921 5.100 1.00 96.00 209 ASN A CA 1
ATOM 1690 C C . ASN A 1 209 ? -7.601 1.474 5.872 1.00 96.00 209 ASN A C 1
ATOM 1692 O O . ASN A 1 209 ? -8.238 2.286 6.542 1.00 96.00 209 ASN A O 1
ATOM 1696 N N . LYS A 1 210 ? -7.982 0.200 5.775 1.00 93.69 210 LYS A N 1
ATOM 1697 C CA . LYS A 1 210 ? -9.056 -0.430 6.553 1.00 93.69 210 LYS A CA 1
ATOM 1698 C C . LYS A 1 210 ? -8.512 -1.565 7.424 1.00 93.69 210 LYS A C 1
ATOM 1700 O O . LYS A 1 210 ? -9.220 -2.540 7.648 1.00 93.69 210 LYS A O 1
ATOM 1705 N N . PHE A 1 211 ? -7.267 -1.442 7.880 1.00 92.00 211 PHE A N 1
ATOM 1706 C CA . PHE A 1 211 ? -6.672 -2.418 8.787 1.00 92.00 211 PHE A CA 1
ATOM 1707 C C . PHE A 1 211 ? -7.310 -2.330 10.172 1.00 92.00 211 PHE A C 1
ATOM 1709 O O . PHE A 1 211 ? -7.564 -1.236 10.688 1.00 92.00 211 PHE A O 1
ATOM 1716 N N . THR A 1 212 ? -7.537 -3.488 10.778 1.00 88.81 212 THR A N 1
ATOM 1717 C CA . THR A 1 212 ? -7.744 -3.617 12.218 1.00 88.81 212 THR A CA 1
ATOM 1718 C C . THR A 1 212 ? -6.391 -3.631 12.933 1.00 88.81 212 THR A C 1
ATOM 1720 O O . THR A 1 212 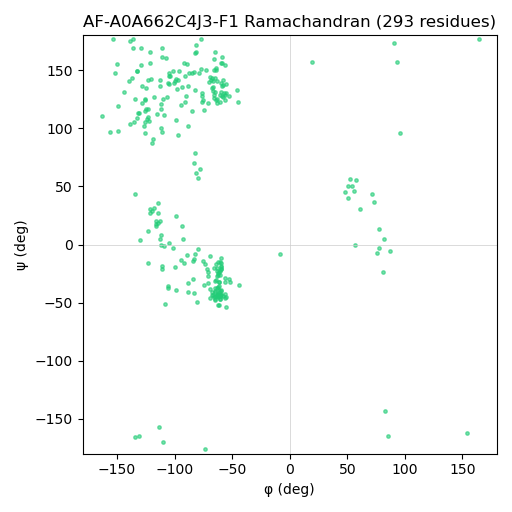? -5.334 -3.668 12.300 1.00 88.81 212 THR A O 1
ATOM 1723 N N . PHE A 1 213 ? -6.390 -3.573 14.264 1.00 85.12 213 PHE A N 1
ATOM 1724 C CA . PHE A 1 213 ? -5.133 -3.653 15.005 1.00 85.12 213 PHE A CA 1
ATOM 1725 C C . PHE A 1 213 ? -4.507 -5.062 14.969 1.00 85.12 213 PHE A C 1
ATOM 1727 O O . PHE A 1 213 ? -3.284 -5.163 14.976 1.00 85.12 213 PHE A O 1
ATOM 1734 N N . GLU A 1 214 ? -5.312 -6.119 14.811 1.00 87.38 214 GLU A N 1
ATOM 1735 C CA . GLU A 1 214 ? -4.851 -7.498 14.562 1.00 87.38 214 GLU A CA 1
ATOM 1736 C C . GLU A 1 214 ? -3.931 -7.582 13.335 1.00 87.38 214 GLU A C 1
ATOM 1738 O O . GLU A 1 214 ? -2.840 -8.145 13.389 1.00 87.38 214 GLU A O 1
ATOM 1743 N N . ASP A 1 215 ? -4.327 -6.929 12.240 1.00 90.12 215 ASP A N 1
ATOM 1744 C CA . ASP A 1 215 ? -3.532 -6.862 11.009 1.00 90.12 215 ASP A CA 1
ATOM 1745 C C . ASP A 1 215 ? -2.177 -6.164 11.238 1.00 90.12 215 ASP A C 1
ATOM 1747 O O . ASP A 1 215 ? -1.163 -6.454 10.604 1.00 90.12 215 ASP A O 1
ATOM 1751 N N . ILE A 1 216 ? -2.139 -5.196 12.152 1.00 89.75 216 ILE A N 1
ATOM 1752 C CA . ILE A 1 216 ? -0.981 -4.323 12.360 1.00 89.75 216 ILE A CA 1
ATOM 1753 C C . ILE A 1 216 ? 0.003 -4.922 13.370 1.00 89.75 216 ILE A C 1
ATOM 1755 O O . ILE A 1 216 ? 1.220 -4.827 13.169 1.00 89.75 216 ILE A O 1
ATOM 1759 N N . GLU A 1 217 ? -0.488 -5.518 14.459 1.00 89.19 217 GLU A N 1
ATOM 1760 C CA . GLU A 1 217 ? 0.332 -5.834 15.634 1.00 89.19 217 GLU A CA 1
ATOM 1761 C C . GLU A 1 217 ? 1.472 -6.815 15.330 1.00 89.19 217 GLU A C 1
ATOM 1763 O O . GLU A 1 217 ? 2.581 -6.678 15.854 1.00 89.19 217 GLU A O 1
ATOM 1768 N N . HIS A 1 218 ? 1.257 -7.733 14.385 1.00 90.62 218 HIS A N 1
ATOM 1769 C CA . HIS A 1 218 ? 2.263 -8.702 13.952 1.00 90.62 218 HIS A CA 1
ATOM 1770 C C . HIS A 1 218 ? 3.477 -8.076 13.253 1.00 90.62 218 HIS A C 1
ATOM 1772 O O . HIS A 1 218 ? 4.534 -8.707 13.172 1.00 90.62 218 HIS A O 1
ATOM 1778 N N . ASN A 1 219 ? 3.341 -6.851 12.741 1.00 94.06 219 ASN A N 1
ATOM 1779 C CA . ASN A 1 219 ? 4.399 -6.140 12.029 1.00 94.06 219 ASN A CA 1
ATOM 1780 C C . ASN A 1 219 ? 5.100 -5.077 12.900 1.00 94.06 219 ASN A C 1
ATOM 1782 O O . ASN A 1 219 ? 6.103 -4.499 12.478 1.00 94.06 219 ASN A O 1
ATOM 1786 N N . LEU A 1 220 ? 4.659 -4.864 14.149 1.00 91.56 220 LEU A N 1
ATOM 1787 C CA . LEU A 1 220 ? 5.310 -3.933 15.084 1.00 91.56 220 LEU A CA 1
ATOM 1788 C C . LEU A 1 220 ? 6.769 -4.318 15.367 1.00 91.56 220 LEU A C 1
ATOM 1790 O O . LEU A 1 220 ? 7.641 -3.454 15.417 1.00 91.56 220 LEU A O 1
ATOM 1794 N N . ALA A 1 221 ? 7.050 -5.616 15.509 1.00 91.56 221 ALA A N 1
ATOM 1795 C CA . ALA A 1 221 ? 8.382 -6.112 15.859 1.00 91.56 221 ALA A CA 1
ATOM 1796 C C . ALA A 1 221 ? 9.414 -5.973 14.725 1.00 91.56 221 ALA A C 1
ATOM 1798 O O . ALA A 1 221 ? 10.619 -5.950 14.983 1.00 91.56 221 ALA A O 1
ATOM 1799 N N . ILE A 1 222 ? 8.960 -5.894 13.470 1.00 92.69 222 ILE A N 1
ATOM 1800 C CA . ILE A 1 222 ? 9.853 -5.840 12.306 1.00 92.69 222 ILE A CA 1
ATOM 1801 C C . ILE A 1 222 ? 10.196 -4.406 11.893 1.00 92.69 222 ILE A C 1
ATOM 1803 O O . ILE A 1 222 ? 11.135 -4.195 11.119 1.00 92.69 222 ILE A O 1
ATOM 1807 N N . ALA A 1 223 ? 9.448 -3.417 12.377 1.00 92.94 223 ALA A N 1
ATOM 1808 C CA . ALA A 1 223 ? 9.567 -2.042 11.930 1.00 92.94 223 ALA A CA 1
ATOM 1809 C C . ALA A 1 223 ? 10.615 -1.251 12.735 1.00 92.94 223 ALA A C 1
ATOM 1811 O O . ALA A 1 223 ? 10.682 -1.316 13.958 1.00 92.94 223 ALA A O 1
ATOM 1812 N N . SER A 1 224 ? 11.440 -0.468 12.039 1.00 94.44 224 SER A N 1
ATOM 1813 C CA . SER A 1 224 ? 12.229 0.620 12.635 1.00 94.44 224 SER A CA 1
ATOM 1814 C C . SER A 1 224 ? 11.424 1.911 12.749 1.00 94.44 224 SER A C 1
ATOM 1816 O O . SER A 1 224 ? 11.658 2.705 13.656 1.00 94.44 224 SER A O 1
ATOM 1818 N N . TYR A 1 225 ? 10.479 2.102 11.837 1.00 94.12 225 TYR A N 1
ATOM 1819 C CA . TYR A 1 225 ? 9.495 3.169 11.852 1.00 94.12 225 TYR A CA 1
ATOM 1820 C C . TYR A 1 225 ? 8.192 2.590 11.310 1.00 94.12 225 TYR A C 1
ATOM 1822 O O . TYR A 1 225 ? 8.217 1.923 10.276 1.00 94.12 225 TYR A O 1
ATOM 1830 N N . PHE A 1 226 ? 7.075 2.808 12.003 1.00 94.31 226 PHE A N 1
ATOM 1831 C CA . PHE A 1 226 ? 5.776 2.299 11.574 1.00 94.31 226 PHE A CA 1
ATOM 1832 C C . PHE A 1 226 ? 4.690 3.348 11.793 1.00 94.31 226 PHE A C 1
ATOM 1834 O O . PHE A 1 226 ? 4.234 3.551 12.916 1.00 94.31 226 PHE A O 1
ATOM 1841 N N . GLU A 1 227 ? 4.269 3.995 10.712 1.00 94.62 227 GLU A N 1
ATOM 1842 C CA . GLU A 1 227 ? 3.126 4.901 10.716 1.00 94.62 227 GLU A CA 1
ATOM 1843 C C . GLU A 1 227 ? 1.879 4.168 10.226 1.00 94.62 227 GLU A C 1
ATOM 1845 O O . GLU A 1 227 ? 1.635 4.040 9.025 1.00 94.62 227 GLU A O 1
ATOM 1850 N N . TYR A 1 228 ? 1.098 3.645 11.167 1.00 91.62 228 TYR A N 1
ATOM 1851 C CA . TYR A 1 228 ? -0.105 2.858 10.892 1.00 91.62 228 TYR A CA 1
ATOM 1852 C C . TYR A 1 228 ? -1.399 3.561 11.312 1.00 91.62 228 TYR A C 1
ATOM 1854 O O . TYR A 1 228 ? -2.472 2.996 11.131 1.00 91.62 228 TYR A O 1
ATOM 1862 N N . SER A 1 229 ? -1.348 4.769 11.878 1.00 88.00 229 SER A N 1
ATOM 1863 C CA . SER A 1 229 ? -2.536 5.472 12.369 1.00 88.00 229 SER A CA 1
ATOM 1864 C C . SER A 1 229 ? -2.673 6.850 11.711 1.00 88.00 229 SER A C 1
ATOM 1866 O O . SER A 1 229 ? -1.695 7.577 11.613 1.00 88.00 229 SER A O 1
ATOM 1868 N N . PRO A 1 230 ? -3.892 7.305 11.378 1.00 89.69 230 PRO A N 1
ATOM 1869 C CA . PRO A 1 230 ? -5.176 6.654 11.652 1.00 89.69 230 PRO A CA 1
ATOM 1870 C C . PRO A 1 230 ? -5.507 5.558 10.635 1.00 89.69 230 PRO A C 1
ATOM 1872 O O . PRO A 1 230 ? -4.913 5.518 9.572 1.00 89.69 230 PRO A O 1
ATOM 1875 N N . GLN A 1 231 ? -6.490 4.708 10.930 1.00 89.94 231 GLN A N 1
ATOM 1876 C CA . GLN A 1 231 ? -7.157 3.845 9.945 1.00 89.94 231 GLN A CA 1
ATOM 1877 C C . GLN A 1 231 ? -8.571 4.373 9.664 1.00 89.94 231 GLN A C 1
ATOM 1879 O O . GLN A 1 231 ? -9.128 5.160 10.447 1.00 89.94 231 GLN A O 1
ATOM 1884 N N . ALA A 1 232 ? -9.153 3.973 8.536 1.00 87.62 232 ALA A N 1
ATOM 1885 C CA . ALA A 1 232 ? -10.557 4.214 8.245 1.00 87.62 232 ALA A CA 1
ATOM 1886 C C . ALA A 1 232 ? -11.453 3.448 9.229 1.00 87.62 232 ALA A C 1
ATOM 1888 O O . ALA A 1 232 ? -11.029 2.561 9.966 1.00 87.62 232 ALA A O 1
ATOM 1889 N N . LYS A 1 233 ? -12.730 3.817 9.242 1.00 83.81 233 LYS A N 1
ATOM 1890 C CA . LYS A 1 233 ? -13.757 3.122 10.017 1.00 83.81 233 LYS A CA 1
ATOM 1891 C C . LYS A 1 233 ? -13.905 1.691 9.484 1.00 83.81 233 LYS A C 1
ATOM 1893 O O . LYS A 1 233 ? -14.158 1.518 8.293 1.00 83.81 233 LYS A O 1
ATOM 1898 N N . VAL A 1 234 ? -13.756 0.703 10.358 1.00 78.69 234 VAL A N 1
ATOM 1899 C CA . VAL A 1 234 ? -13.930 -0.735 10.072 1.00 78.69 234 VAL A CA 1
ATOM 1900 C C . VAL A 1 234 ? -15.179 -1.257 10.784 1.00 78.69 234 VAL A C 1
ATOM 1902 O O . VAL A 1 234 ? -15.635 -0.594 11.698 1.00 78.69 234 VAL A O 1
ATOM 1905 N N . GLY A 1 235 ? -15.745 -2.403 10.395 1.00 76.81 235 GLY A N 1
ATOM 1906 C CA . GLY A 1 235 ? -16.959 -2.963 11.021 1.00 76.81 235 GLY A CA 1
ATOM 1907 C C . GLY A 1 235 ? -18.283 -2.517 10.379 1.00 76.81 235 GLY A C 1
ATOM 1908 O O . GLY A 1 235 ? -18.303 -1.703 9.453 1.00 76.81 235 GLY A O 1
ATOM 1909 N N . GLN A 1 236 ? -19.399 -3.099 10.831 1.00 77.25 236 GLN A N 1
ATOM 1910 C CA . GLN A 1 236 ? -20.743 -2.802 10.319 1.00 77.25 236 GLN A CA 1
ATOM 1911 C C . GLN A 1 236 ? -21.545 -1.936 11.289 1.00 77.25 236 GLN A C 1
ATOM 1913 O O . GLN A 1 236 ? -21.398 -2.027 12.502 1.00 77.25 236 GLN A O 1
ATOM 1918 N N . ILE A 1 237 ? -22.407 -1.090 10.732 1.00 81.31 237 ILE A N 1
ATOM 1919 C CA . ILE A 1 237 ? -23.342 -0.296 11.520 1.00 81.31 237 ILE A CA 1
ATOM 1920 C C . ILE A 1 237 ? -24.478 -1.198 12.006 1.00 81.31 237 ILE A C 1
ATOM 1922 O O . ILE A 1 237 ? -25.166 -1.815 11.196 1.00 81.31 237 ILE A O 1
ATOM 1926 N N . GLU A 1 238 ? -24.691 -1.227 13.315 1.00 86.56 238 GLU A N 1
ATOM 1927 C CA . GLU A 1 238 ? -25.772 -1.945 13.985 1.00 86.56 238 GLU A CA 1
ATOM 1928 C C . GLU A 1 238 ? -26.774 -0.985 14.621 1.00 86.56 238 GLU A C 1
ATOM 1930 O O . GLU A 1 238 ? -26.405 0.028 15.220 1.00 86.56 238 GLU A O 1
ATOM 1935 N N . ASN A 1 239 ? -28.051 -1.345 14.544 1.00 86.75 239 ASN A N 1
ATOM 1936 C CA . ASN A 1 239 ? -29.131 -0.580 15.143 1.00 86.75 239 ASN A CA 1
ATOM 1937 C C . ASN A 1 239 ? -29.727 -1.392 16.295 1.00 86.75 239 ASN A C 1
ATOM 1939 O O . ASN A 1 239 ? -30.288 -2.464 16.075 1.00 86.75 239 ASN A O 1
ATOM 1943 N N . HIS A 1 240 ? -29.626 -0.869 17.514 1.00 85.44 240 HIS A N 1
ATOM 1944 C CA . HIS A 1 240 ? -30.150 -1.499 18.728 1.00 85.44 240 HIS A CA 1
ATOM 1945 C C . HIS A 1 240 ? -31.490 -0.858 19.115 1.00 85.44 240 HIS A C 1
ATOM 1947 O O . HIS A 1 240 ? -31.654 0.352 18.999 1.00 85.44 240 HIS A O 1
ATOM 1953 N N . PHE A 1 241 ? -32.478 -1.650 19.544 1.00 84.00 241 PHE A N 1
ATOM 1954 C CA . PHE A 1 241 ? -33.795 -1.151 19.969 1.00 84.00 241 PHE A CA 1
ATOM 1955 C C . PHE A 1 241 ? -34.119 -1.678 21.368 1.00 84.00 241 PHE A C 1
ATOM 1957 O O . PHE A 1 241 ? -34.536 -2.824 21.519 1.00 84.00 241 PHE A O 1
ATOM 1964 N N . VAL A 1 242 ? -33.959 -0.825 22.381 1.00 87.75 242 VAL A N 1
ATOM 1965 C CA . VAL A 1 242 ? -34.037 -1.214 23.799 1.00 87.75 242 VAL A CA 1
ATOM 1966 C C . VAL A 1 242 ? -35.268 -0.596 24.467 1.00 87.75 242 VAL A C 1
ATOM 1968 O O . VAL A 1 242 ? -35.593 0.576 24.249 1.00 87.75 242 VAL A O 1
ATOM 1971 N N . GLU A 1 243 ? -35.985 -1.383 25.274 1.00 87.44 243 GLU A N 1
ATOM 1972 C CA . GLU A 1 243 ? -37.092 -0.886 26.100 1.00 87.44 243 GLU A CA 1
ATOM 1973 C C . GLU A 1 243 ? -36.577 -0.188 27.367 1.00 87.44 243 GLU A C 1
ATOM 1975 O O . GLU A 1 243 ? -35.559 -0.565 27.942 1.00 87.44 243 GLU A O 1
ATOM 1980 N N . ILE A 1 244 ? -37.302 0.835 27.832 1.00 87.62 244 ILE A N 1
ATOM 1981 C CA . ILE A 1 244 ? -36.920 1.587 29.035 1.00 87.62 244 ILE A CA 1
ATOM 1982 C C . ILE A 1 244 ? -36.868 0.649 30.248 1.00 87.62 244 ILE A C 1
ATOM 1984 O O . ILE A 1 244 ? -37.813 -0.094 30.507 1.00 87.62 244 ILE A O 1
ATOM 1988 N N . GLY A 1 245 ? -35.775 0.729 31.007 1.00 87.88 245 GLY A N 1
ATOM 1989 C CA . GLY A 1 245 ? -35.509 -0.093 32.185 1.00 87.88 245 GLY A CA 1
ATOM 1990 C C . GLY A 1 245 ? -34.834 -1.435 31.892 1.00 87.88 245 GLY A C 1
ATOM 1991 O O . GLY A 1 245 ? -34.461 -2.116 32.842 1.00 87.88 245 GLY A O 1
ATOM 1992 N N . GLN A 1 246 ? -34.646 -1.817 30.624 1.00 92.44 246 GLN A N 1
ATOM 1993 C CA . GLN A 1 246 ? -33.874 -3.011 30.259 1.00 92.44 246 GLN A CA 1
ATOM 1994 C C . GLN A 1 246 ? -32.369 -2.730 30.247 1.00 92.44 246 GLN A C 1
ATOM 1996 O O . GLN A 1 246 ? -31.940 -1.577 30.232 1.00 92.44 246 GLN A O 1
ATOM 2001 N N . THR A 1 247 ? -31.571 -3.793 30.248 1.00 93.44 247 THR A N 1
ATOM 2002 C CA . THR A 1 247 ? -30.123 -3.716 30.032 1.00 93.44 247 THR A CA 1
ATOM 2003 C C . THR A 1 247 ? -29.805 -4.088 28.593 1.00 93.44 247 THR A C 1
ATOM 2005 O O . THR A 1 247 ? -30.390 -5.032 28.061 1.00 93.44 247 THR A O 1
ATOM 2008 N N . ASP A 1 248 ? -28.858 -3.377 27.995 1.00 93.44 248 ASP A N 1
ATOM 2009 C CA . ASP A 1 248 ? -28.294 -3.703 26.688 1.00 93.44 248 ASP A CA 1
ATOM 2010 C C . ASP A 1 248 ? -26.764 -3.733 26.749 1.00 93.44 248 ASP A C 1
ATOM 2012 O O . ASP A 1 248 ? -26.159 -3.084 27.607 1.00 93.44 248 ASP A O 1
ATOM 2016 N N . THR A 1 249 ? -26.139 -4.485 25.847 1.00 93.88 249 THR A N 1
ATOM 2017 C CA . THR A 1 249 ? -24.681 -4.616 25.777 1.00 93.88 249 THR A CA 1
ATOM 2018 C C . THR A 1 249 ? -24.217 -4.398 24.348 1.00 93.88 249 THR A C 1
ATOM 2020 O O . THR A 1 249 ? -24.444 -5.230 23.472 1.00 93.88 249 THR A O 1
ATOM 2023 N N . LEU A 1 250 ? -23.490 -3.306 24.133 1.00 92.88 250 LEU A N 1
ATOM 2024 C CA . LEU A 1 250 ? -22.790 -3.054 22.880 1.00 92.88 250 LEU A CA 1
ATOM 2025 C C . LEU A 1 250 ? -21.463 -3.808 22.908 1.00 92.88 250 LEU A C 1
ATOM 2027 O O . LEU A 1 250 ? -20.742 -3.729 23.901 1.00 92.88 250 LEU A O 1
ATOM 2031 N N . ILE A 1 251 ? -21.130 -4.527 21.838 1.00 89.19 251 ILE A N 1
ATOM 2032 C CA . ILE A 1 251 ? -19.907 -5.335 21.753 1.00 89.19 251 ILE A CA 1
ATOM 2033 C C . ILE A 1 251 ? -19.170 -4.976 20.468 1.00 89.19 251 ILE A C 1
ATOM 2035 O O . ILE A 1 251 ? -19.770 -4.865 19.403 1.00 89.19 251 ILE A O 1
ATOM 2039 N N . VAL A 1 252 ? -17.856 -4.818 20.567 1.00 84.69 252 VAL A N 1
ATOM 2040 C CA . VAL A 1 252 ? -16.945 -4.737 19.433 1.00 84.69 252 VAL A CA 1
ATOM 2041 C C . VAL A 1 252 ? -16.026 -5.941 19.493 1.00 84.69 252 VAL A C 1
ATOM 2043 O O . VAL A 1 252 ? -15.194 -6.054 20.384 1.00 84.69 252 VAL A O 1
ATOM 2046 N N . SER A 1 253 ? -16.175 -6.842 18.526 1.00 79.12 253 SER A N 1
ATOM 2047 C CA . SER A 1 253 ? -15.256 -7.960 18.350 1.00 79.12 253 SER A CA 1
ATOM 2048 C C . SER A 1 253 ? -14.261 -7.604 17.255 1.00 79.12 253 SER A C 1
ATOM 2050 O O . SER A 1 253 ? -14.609 -7.547 16.076 1.00 79.12 253 SER A O 1
ATOM 2052 N N . VAL A 1 254 ? -13.031 -7.327 17.665 1.00 76.50 254 VAL A N 1
ATOM 2053 C CA . VAL A 1 254 ? -11.863 -7.289 16.786 1.00 76.50 254 VAL A CA 1
ATOM 2054 C C . VAL A 1 254 ? -10.876 -8.321 17.309 1.00 76.50 254 VAL A C 1
ATOM 2056 O O . VAL A 1 254 ? -10.804 -8.532 18.523 1.00 76.50 254 VAL A O 1
ATOM 2059 N N . GLY A 1 255 ? -10.173 -9.018 16.421 1.00 75.62 255 GLY A N 1
ATOM 2060 C CA . GLY A 1 255 ? -9.118 -9.916 16.866 1.00 75.62 255 GLY A CA 1
ATOM 2061 C C . GLY A 1 255 ? -7.886 -9.139 17.323 1.00 75.62 255 GLY A C 1
ATOM 2062 O O . GLY A 1 255 ? -7.878 -7.906 17.386 1.00 75.62 255 GLY A O 1
ATOM 2063 N N . GLY A 1 256 ? -6.844 -9.884 17.663 1.00 78.81 256 GLY A N 1
ATOM 2064 C CA . GLY A 1 256 ? -5.588 -9.363 18.181 1.00 78.81 256 GLY A CA 1
ATOM 2065 C C . GLY A 1 256 ? -5.494 -9.311 19.708 1.00 78.81 256 GLY A C 1
ATOM 2066 O O . GLY A 1 256 ? -6.495 -9.313 20.429 1.00 78.81 256 GLY A O 1
ATOM 2067 N N . GLU A 1 257 ? -4.263 -9.313 20.212 1.00 79.25 257 GLU A N 1
ATOM 2068 C CA . GLU A 1 257 ? -3.966 -9.557 21.631 1.00 79.25 257 GLU A CA 1
ATOM 2069 C C . GLU A 1 257 ? -3.720 -8.275 22.440 1.00 79.25 257 GLU A C 1
ATOM 2071 O O . GLU A 1 257 ? -3.846 -8.293 23.667 1.00 79.25 257 GLU A O 1
ATOM 2076 N N . HIS A 1 258 ? -3.407 -7.151 21.784 1.00 80.62 258 HIS A N 1
ATOM 2077 C CA . HIS A 1 258 ? -2.999 -5.909 22.465 1.00 80.62 258 HIS A CA 1
ATOM 2078 C C . HIS A 1 258 ? -3.918 -4.708 22.192 1.00 80.62 258 HIS A C 1
ATOM 2080 O O . HIS A 1 258 ? -3.480 -3.558 22.242 1.00 80.62 258 HIS A O 1
ATOM 2086 N N . ASN A 1 259 ? -5.197 -4.971 21.923 1.00 82.06 259 ASN A N 1
ATOM 2087 C CA . ASN A 1 259 ? -6.215 -3.942 21.706 1.00 82.06 259 ASN A CA 1
ATOM 2088 C C . ASN A 1 259 ? -6.444 -3.064 22.950 1.00 82.06 259 ASN A C 1
ATOM 2090 O O . ASN A 1 259 ? -6.512 -3.573 24.073 1.00 82.06 259 ASN A O 1
ATOM 2094 N N . VAL A 1 260 ? -6.637 -1.752 22.753 1.00 84.88 260 VAL A N 1
ATOM 2095 C CA . VAL A 1 260 ? -6.970 -0.807 23.833 1.00 84.88 260 VAL A CA 1
ATOM 2096 C C . VAL A 1 260 ? -8.274 -0.091 23.520 1.00 84.88 260 VAL A C 1
ATOM 2098 O O . VAL A 1 260 ? -8.336 0.786 22.669 1.00 84.88 260 VAL A O 1
ATOM 2101 N N . TYR A 1 261 ? -9.319 -0.411 24.274 1.00 88.44 261 TYR A N 1
ATOM 2102 C CA . TYR A 1 261 ? -10.660 0.075 23.980 1.00 88.44 261 TYR A CA 1
ATOM 2103 C C . TYR A 1 261 ? -10.984 1.388 24.691 1.00 88.44 261 TYR A C 1
ATOM 2105 O O . TYR A 1 261 ? -10.615 1.607 25.846 1.00 88.44 261 TYR A O 1
ATOM 2113 N N . GLN A 1 262 ? -11.750 2.242 24.017 1.00 93.38 262 GLN A N 1
ATOM 2114 C CA . GLN A 1 262 ? -12.402 3.395 24.625 1.00 93.38 262 GLN A CA 1
ATOM 2115 C C . GLN A 1 262 ? -13.715 3.718 23.910 1.00 93.38 262 GLN A C 1
ATOM 2117 O O . GLN A 1 262 ? -13.722 4.096 22.734 1.00 93.38 262 GLN A O 1
ATOM 2122 N N . TRP A 1 263 ? -14.824 3.653 24.645 1.00 93.56 263 TRP A N 1
ATOM 2123 C CA . TRP A 1 263 ? -16.147 3.979 24.116 1.00 93.56 263 TRP A CA 1
ATOM 2124 C C . TRP A 1 263 ? -16.471 5.471 24.164 1.00 93.56 263 TRP A C 1
ATOM 2126 O O . TRP A 1 263 ? -16.079 6.204 25.080 1.00 93.56 263 TRP A O 1
ATOM 2136 N N . TYR A 1 264 ? -17.250 5.892 23.173 1.00 91.50 264 TYR A N 1
ATOM 2137 C CA . TYR A 1 264 ? -17.803 7.227 23.020 1.00 91.50 264 TYR A CA 1
ATOM 2138 C C . TYR A 1 264 ? -19.286 7.138 22.686 1.00 91.50 264 TYR A C 1
ATOM 2140 O O . TYR A 1 264 ? -19.725 6.212 22.006 1.00 91.50 264 TYR A O 1
ATOM 2148 N N . LYS A 1 265 ? -20.030 8.150 23.120 1.00 93.06 265 LYS A N 1
ATOM 2149 C CA . LYS A 1 265 ? -21.430 8.371 22.789 1.00 93.06 265 LYS A CA 1
ATOM 2150 C C . LYS A 1 265 ? -21.609 9.793 22.281 1.00 93.06 265 LYS A C 1
ATOM 2152 O O . LYS A 1 265 ? -21.275 10.736 22.996 1.00 93.06 265 LYS A O 1
ATOM 2157 N N . ASP A 1 266 ? -22.117 9.944 21.063 1.00 87.50 266 ASP A N 1
ATOM 2158 C CA . ASP A 1 266 ? -22.308 11.238 20.395 1.00 87.50 266 ASP A CA 1
ATOM 2159 C C . ASP A 1 266 ? -21.039 12.111 20.486 1.00 87.50 266 ASP A C 1
ATOM 2161 O O . ASP A 1 266 ? -21.070 13.265 20.916 1.00 87.50 266 ASP A O 1
ATOM 2165 N N . GLY A 1 267 ? -19.885 11.489 20.213 1.00 83.00 267 GLY A N 1
ATOM 2166 C CA . GLY A 1 267 ? -18.558 12.113 20.297 1.00 83.00 267 GLY A CA 1
ATOM 2167 C C . GLY A 1 267 ? -18.007 12.312 21.717 1.00 83.00 267 GLY A C 1
ATOM 2168 O O . GLY A 1 267 ? -16.839 12.661 21.882 1.00 83.00 267 GLY A O 1
ATOM 2169 N N . THR A 1 268 ? -18.800 12.057 22.758 1.00 87.75 268 THR A N 1
ATOM 2170 C CA . THR A 1 268 ? -18.416 12.267 24.160 1.00 87.75 268 THR A CA 1
ATOM 2171 C C . THR A 1 268 ? -17.843 10.996 24.773 1.00 87.75 268 THR A C 1
ATOM 2173 O O . THR A 1 268 ? -18.393 9.913 24.599 1.00 87.75 268 THR A O 1
ATOM 2176 N N . LEU A 1 269 ? -16.739 11.129 25.509 1.00 92.69 269 LEU A N 1
ATOM 2177 C CA . LEU A 1 269 ? -16.092 10.027 26.221 1.00 92.69 269 LEU A CA 1
ATOM 2178 C C . LEU A 1 269 ? -17.061 9.362 27.211 1.00 92.69 269 LEU A C 1
ATOM 2180 O O . LEU A 1 269 ? -17.606 10.040 28.084 1.00 92.69 269 LEU A O 1
ATOM 2184 N N . VAL A 1 270 ? -17.214 8.040 27.128 1.00 93.81 270 VAL A N 1
ATOM 2185 C CA . VAL A 1 270 ? -17.900 7.257 28.162 1.00 93.81 270 VAL A CA 1
ATOM 2186 C C . VAL A 1 270 ? -16.857 6.846 29.202 1.00 93.81 270 VAL A C 1
ATOM 2188 O O . VAL A 1 270 ? -16.031 5.965 28.972 1.00 93.81 270 VAL A O 1
ATOM 2191 N N . SER A 1 271 ? -16.844 7.546 30.337 1.00 93.31 271 SER A N 1
ATOM 2192 C CA . SER A 1 271 ? -15.821 7.369 31.376 1.00 93.31 271 SER A CA 1
ATOM 2193 C C . SER A 1 271 ? -15.775 5.929 31.901 1.00 93.31 271 SER A C 1
ATOM 2195 O O . SER A 1 271 ? -16.799 5.394 32.318 1.00 93.31 271 SER A O 1
ATOM 2197 N N . GLY A 1 272 ? -14.586 5.319 31.904 1.00 91.62 272 GLY A N 1
ATOM 2198 C CA . GLY A 1 272 ? -14.351 3.960 32.412 1.00 91.62 272 GLY A CA 1
ATOM 2199 C C . GLY A 1 272 ? -14.785 2.825 31.477 1.00 91.62 272 GLY A C 1
ATOM 2200 O O . GLY A 1 272 ? -14.555 1.660 31.799 1.00 91.62 272 GLY A O 1
ATOM 2201 N N . ALA A 1 273 ? -15.383 3.137 30.325 1.00 93.56 273 ALA A N 1
ATOM 2202 C CA . ALA A 1 273 ? -15.759 2.151 29.320 1.00 93.56 273 ALA A CA 1
ATOM 2203 C C . ALA A 1 273 ? -14.559 1.797 28.429 1.00 93.56 273 ALA A C 1
ATOM 2205 O O . ALA A 1 273 ? -14.430 2.289 27.304 1.00 93.56 273 ALA A O 1
ATOM 2206 N N . ASN A 1 274 ? -13.682 0.950 28.972 1.00 93.19 274 ASN A N 1
ATOM 2207 C CA . ASN A 1 274 ? -12.371 0.634 28.400 1.00 93.19 274 ASN A CA 1
ATOM 2208 C C . ASN A 1 274 ? -12.236 -0.845 27.988 1.00 93.19 274 ASN A C 1
ATOM 2210 O O . ASN A 1 274 ? -11.127 -1.366 27.888 1.00 93.19 274 ASN A O 1
ATOM 2214 N N . ASN A 1 275 ? -13.364 -1.529 27.793 1.00 91.94 275 ASN A N 1
ATOM 2215 C CA . ASN A 1 275 ? -13.425 -2.921 27.351 1.00 91.94 275 ASN A CA 1
ATOM 2216 C C . ASN A 1 275 ? -13.984 -3.017 25.928 1.00 91.94 275 ASN A C 1
ATOM 2218 O O . ASN A 1 275 ? -14.554 -2.060 25.399 1.00 91.94 275 ASN A O 1
ATOM 2222 N N . ASP A 1 276 ? -13.880 -4.207 25.349 1.00 90.06 276 ASP A N 1
ATOM 2223 C CA . ASP A 1 276 ? -14.518 -4.606 24.088 1.00 90.06 276 ASP A CA 1
ATOM 2224 C C . ASP A 1 276 ? -16.054 -4.508 24.116 1.00 90.06 276 ASP A C 1
ATOM 2226 O O . ASP A 1 276 ? -16.710 -4.561 23.080 1.00 90.06 276 ASP A O 1
ATOM 2230 N N . SER A 1 277 ? -16.640 -4.317 25.297 1.00 93.75 277 SER A N 1
ATOM 2231 C CA . SER A 1 277 ? -18.072 -4.194 25.513 1.00 93.75 277 SER A CA 1
ATOM 2232 C C . SER A 1 277 ? -18.430 -3.003 26.402 1.00 93.75 277 SER A C 1
ATOM 2234 O O . SER A 1 277 ? -17.677 -2.595 27.292 1.00 93.75 277 SER A O 1
ATOM 2236 N N . LEU A 1 278 ? -19.613 -2.446 26.154 1.00 95.56 278 LEU A N 1
ATOM 2237 C CA . LEU A 1 278 ? -20.239 -1.396 26.945 1.00 95.56 278 LEU A CA 1
ATOM 2238 C C . LEU A 1 278 ? -21.636 -1.855 27.361 1.00 95.56 278 LEU A C 1
ATOM 2240 O O . LEU A 1 278 ? -22.520 -2.011 26.521 1.00 95.56 278 LEU A O 1
ATOM 2244 N N . ILE A 1 279 ? -21.829 -2.037 28.666 1.00 95.31 279 ILE A N 1
ATOM 2245 C CA . ILE A 1 279 ? -23.121 -2.390 29.257 1.00 95.31 279 ILE A CA 1
ATOM 2246 C C . ILE A 1 279 ? -23.867 -1.100 29.611 1.00 95.31 279 ILE A C 1
ATOM 2248 O O . ILE A 1 279 ? -23.335 -0.239 30.314 1.00 95.31 279 ILE A O 1
ATOM 2252 N N . ILE A 1 280 ? -25.106 -0.980 29.142 1.00 93.75 280 ILE A N 1
ATOM 2253 C CA . ILE A 1 280 ? -26.030 0.106 29.466 1.00 93.75 280 ILE A CA 1
ATOM 2254 C C . ILE A 1 280 ? -27.147 -0.490 30.322 1.00 93.75 280 ILE A C 1
ATOM 2256 O O . ILE A 1 280 ? -28.088 -1.092 29.809 1.00 93.75 280 ILE A O 1
ATOM 2260 N N . GLU A 1 281 ? -27.024 -0.358 31.640 1.00 94.69 281 GLU A N 1
ATOM 2261 C CA . GLU A 1 281 ? -28.023 -0.852 32.592 1.00 94.69 281 GLU A CA 1
ATOM 2262 C C . GLU A 1 281 ? -29.177 0.138 32.772 1.00 94.69 281 GLU A C 1
ATOM 2264 O O . GLU A 1 281 ? -28.970 1.351 32.762 1.00 94.69 281 GLU A O 1
ATOM 2269 N N . ASN A 1 282 ? -30.385 -0.379 33.032 1.00 91.94 282 ASN A N 1
ATOM 2270 C CA . ASN A 1 282 ? -31.583 0.427 33.304 1.00 91.94 282 ASN A CA 1
ATOM 2271 C C . ASN A 1 282 ? -31.820 1.519 32.246 1.00 91.94 282 ASN A C 1
ATOM 2273 O O . ASN A 1 282 ? -32.020 2.691 32.577 1.00 91.94 282 ASN A O 1
ATOM 2277 N N . PHE A 1 283 ? -31.794 1.117 30.976 1.00 90.19 283 PHE A N 1
ATOM 2278 C CA . PHE A 1 283 ? -31.827 1.994 29.814 1.00 90.19 283 PHE A CA 1
ATOM 2279 C C . PHE A 1 283 ? -32.895 3.092 29.923 1.00 90.19 283 PHE A C 1
ATOM 2281 O O . PHE A 1 283 ? -34.064 2.838 30.234 1.00 90.19 283 PHE A O 1
ATOM 2288 N N . SER A 1 284 ? -32.509 4.329 29.620 1.00 89.31 284 SER A N 1
ATOM 2289 C CA . SER A 1 284 ? -33.361 5.510 29.714 1.00 89.31 284 SER A CA 1
ATOM 2290 C C . SER A 1 284 ? -33.346 6.336 28.426 1.00 89.31 284 SER A C 1
ATOM 2292 O O . SER A 1 284 ? -32.514 6.168 27.539 1.00 89.31 284 SER A O 1
ATOM 2294 N N . SER A 1 285 ? -34.258 7.308 28.313 1.00 84.50 285 SER A N 1
ATOM 2295 C CA . SER A 1 285 ? -34.301 8.179 27.127 1.00 84.50 285 SER A CA 1
ATOM 2296 C C . SER A 1 285 ? -33.016 8.987 26.906 1.00 84.50 285 SER A C 1
ATOM 2298 O O . SER A 1 285 ? -32.709 9.328 25.765 1.00 84.50 285 SER A O 1
ATOM 2300 N N . THR A 1 286 ? -32.249 9.267 27.968 1.00 87.75 286 THR A N 1
ATOM 2301 C CA . THR A 1 286 ? -30.968 9.966 27.843 1.00 87.75 286 THR A CA 1
ATOM 2302 C C . THR A 1 286 ? -29.884 9.083 27.263 1.00 87.75 286 THR A C 1
ATOM 2304 O O . THR A 1 286 ? -28.909 9.641 26.784 1.00 87.75 286 THR A O 1
ATOM 2307 N N . ASP A 1 287 ? -30.053 7.757 27.241 1.00 89.62 287 ASP A N 1
ATOM 2308 C CA . ASP A 1 287 ? -29.108 6.785 26.678 1.00 89.62 287 ASP A CA 1
ATOM 2309 C C . ASP A 1 287 ? -29.197 6.680 25.150 1.00 89.62 287 ASP A C 1
ATOM 2311 O O . ASP A 1 287 ? -28.366 6.044 24.516 1.00 89.62 287 ASP A O 1
ATOM 2315 N N . THR A 1 288 ? -30.135 7.398 24.527 1.00 87.94 288 THR A N 1
ATOM 2316 C CA . THR A 1 288 ? -30.211 7.482 23.063 1.00 87.94 288 THR A CA 1
ATOM 2317 C C . THR A 1 288 ? -29.019 8.235 22.471 1.00 87.94 288 THR A C 1
ATOM 2319 O O . THR A 1 288 ? -28.662 9.287 22.997 1.00 87.94 288 THR A O 1
ATOM 2322 N N . GLY A 1 289 ? -28.415 7.709 21.398 1.00 89.81 289 GLY A N 1
ATOM 2323 C CA . GLY A 1 289 ? -27.257 8.324 20.739 1.00 89.81 289 GLY A CA 1
ATOM 2324 C C . GLY A 1 289 ? -26.500 7.389 19.793 1.00 89.81 289 GLY A C 1
ATOM 2325 O O . GLY A 1 289 ? -26.824 6.213 19.670 1.00 89.81 289 GLY A O 1
ATOM 2326 N N . SER A 1 290 ? -25.475 7.907 19.124 1.00 89.56 290 SER A N 1
ATOM 2327 C CA . SER A 1 290 ? -24.529 7.116 18.331 1.00 89.56 290 SER A CA 1
ATOM 2328 C C . SER A 1 290 ? -23.356 6.691 19.202 1.00 89.56 290 SER A C 1
ATOM 2330 O O . SER A 1 290 ? -22.647 7.537 19.746 1.00 89.56 290 SER A O 1
ATOM 2332 N N . TYR A 1 291 ? -23.122 5.388 19.306 1.00 91.88 291 TYR A N 1
ATOM 2333 C CA . TYR A 1 291 ? -22.000 4.840 20.061 1.00 91.88 291 TYR A CA 1
ATOM 2334 C C . TYR A 1 291 ? -20.898 4.369 19.121 1.00 91.88 291 TYR A C 1
ATOM 2336 O O . TYR A 1 291 ? -21.167 3.864 18.026 1.00 91.88 291 TYR A O 1
ATOM 2344 N N . TYR A 1 292 ? -19.650 4.534 19.550 1.00 88.56 292 TYR A N 1
ATOM 2345 C CA . TYR A 1 292 ? -18.502 3.980 18.848 1.00 88.56 292 TYR A CA 1
ATOM 2346 C C . TYR A 1 292 ? -17.347 3.687 19.793 1.00 88.56 292 TYR A C 1
ATOM 2348 O O . TYR A 1 292 ? -17.135 4.399 20.775 1.00 88.56 292 TYR A O 1
ATOM 2356 N N . CYS A 1 293 ? -16.581 2.652 19.467 1.00 87.94 293 CYS A N 1
ATOM 2357 C CA . CYS A 1 29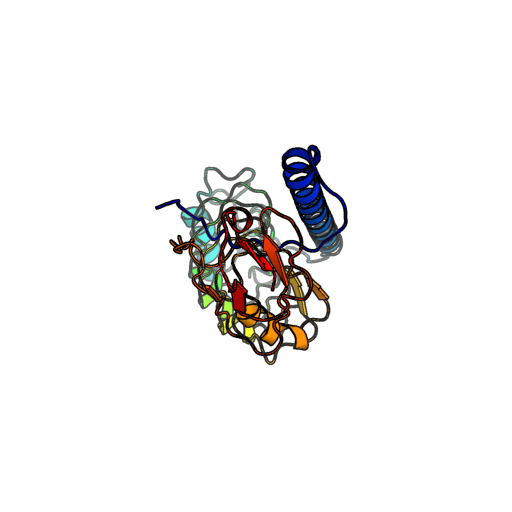3 ? -15.373 2.294 20.191 1.00 87.94 293 CYS A CA 1
ATOM 2358 C C . CYS A 1 293 ? -14.139 2.679 19.370 1.00 87.94 293 CYS A C 1
ATOM 2360 O O . CYS A 1 293 ? -14.114 2.524 18.145 1.00 87.94 293 CYS A O 1
ATOM 2362 N N . LYS A 1 294 ? -13.136 3.221 20.053 1.00 85.31 294 LYS A N 1
ATOM 2363 C CA . LYS A 1 294 ? -11.774 3.362 19.540 1.00 85.31 294 LYS A CA 1
ATOM 2364 C C . LYS A 1 294 ? -10.946 2.222 20.089 1.00 85.31 294 LYS A C 1
ATOM 2366 O O . LYS A 1 294 ? -11.143 1.860 21.244 1.00 85.31 294 LYS A O 1
ATOM 2371 N N . ILE A 1 295 ? -10.057 1.711 19.254 1.00 80.12 295 ILE A N 1
ATOM 2372 C CA . ILE A 1 295 ? -9.208 0.555 19.517 1.00 80.12 295 ILE A CA 1
ATOM 2373 C C . ILE A 1 295 ? -7.772 0.954 19.198 1.00 80.12 295 ILE A C 1
ATOM 2375 O O . ILE A 1 295 ? -7.626 1.764 18.246 1.00 80.12 295 ILE A O 1
#

pLDDT: mean 87.73, std 17.77, range [22.52, 98.88]

Nearest PDB structures (foldseek):
  8wed-assembly2_E  TM=7.886E-01  e=3.836E-09  Arabidopsis thaliana
  6r1h-assembly1_A  TM=7.814E-01  e=2.073E-08  Arabidopsis thaliana
  4z61-assembly1_C  TM=7.079E-01  e=1.360E-08  Arabidopsis thaliana
  7ogz-assembly1_AAA  TM=7.763E-01  e=2.036E-06  Arabidopsis thaliana
  5gr8-assembly1_A  TM=6.840E-01  e=3.767E-07  Arabidopsis thaliana

Sequence (295 aa):
MKEFTLLFTLLLTSHLLNAQNRENESQTQKERHLKEYQILQQEENYLQQLHEKSNLKSFKVAANEQDSLALVAIYNSTGGDNWTNNTGWLTDSVANWFGITLNESGRVLEIIIYSNNLKGTIPKEIGDLEIITDIDFFGNFLYGQVPIEMGNLINLDWLMLGKNQLTGIIPVEFRLLSKLRNLSVSNNNFTEFPSLSPLYKKNIWAHTNKFTFEDIEHNLAIASYFEYSPQAKVGQIENHFVEIGQTDTLIVSVGGEHNVYQWYKDGTLVSGANNDSLIIENFSSTDTGSYYCKI